Protein 2XGU (pdb70)

Radius of gyration: 20.2 Å; Cα contacts (8 Å, |Δi|>4): 339; chains: 2; bounding box: 40×49×59 Å

Structure (mmCIF, N/CA/C/O backbone):
data_2XGU
#
_entry.id   2XGU
#
_cell.length_a   87.000
_cell.length_b   38.680
_cell.length_c   84.717
_cell.angle_alpha   90.00
_cell.angle_beta   114.87
_cell.angle_gamma   90.00
#
_symmetry.space_group_name_H-M   'C 1 2 1'
#
loop_
_entity.id
_entity.type
_entity.pdbx_description
1 polymer 'RELIK CAPSID N-TERMINAL DOMAIN'
2 non-polymer 'ACETATE ION'
3 water water
#
loop_
_atom_site.group_PDB
_atom_site.id
_atom_site.type_symbol
_atom_site.label_atom_id
_atom_site.label_alt_id
_atom_site.label_comp_id
_atom_site.label_asym_id
_atom_site.label_entity_id
_atom_site.label_seq_id
_atom_site.pdbx_PDB_ins_code
_atom_site.Cartn_x
_atom_site.Cartn_y
_atom_site.Cartn_z
_atom_site.occupancy
_atom_site.B_iso_or_equiv
_atom_site.auth_seq_id
_atom_site.auth_comp_id
_atom_site.auth_asym_id
_atom_site.auth_atom_id
_atom_site.pdbx_PDB_model_num
ATOM 1 N N . PRO A 1 1 ? 11.385 31.973 -1.255 1.00 14.94 1 PRO A N 1
ATOM 2 C CA . PRO A 1 1 ? 12.742 32.115 -0.713 1.00 17.49 1 PRO A CA 1
ATOM 3 C C . PRO A 1 1 ? 13.772 32.385 -1.799 1.00 18.75 1 PRO A C 1
ATOM 4 O O . PRO A 1 1 ? 13.538 32.069 -2.977 1.00 19.08 1 PRO A O 1
ATOM 8 N N . ILE A 1 2 ? 14.900 32.967 -1.392 1.00 16.51 2 ILE A N 1
ATOM 9 C CA . ILE A 1 2 ? 16.063 33.174 -2.248 1.00 15.13 2 ILE A CA 1
ATOM 10 C C . ILE A 1 2 ? 17.043 32.049 -1.982 1.00 18.84 2 ILE A C 1
ATOM 11 O O . ILE A 1 2 ? 17.320 31.701 -0.832 1.00 20.21 2 ILE A O 1
ATOM 16 N N . MET A 1 3 ? 17.555 31.451 -3.043 1.00 17.14 3 MET A N 1
ATOM 17 C CA A MET A 1 3 ? 18.484 30.344 -2.882 0.54 18.42 3 MET A CA 1
ATOM 18 C CA B MET A 1 3 ? 18.458 30.315 -2.907 0.46 20.64 3 MET A CA 1
ATOM 19 C C . MET A 1 3 ? 19.574 30.425 -3.926 1.00 20.50 3 MET A C 1
ATOM 20 O O . MET A 1 3 ? 19.398 31.036 -4.973 1.00 21.09 3 MET A O 1
ATOM 29 N N . LEU A 1 4 ? 20.721 29.831 -3.616 1.00 17.93 4 LEU A N 1
ATOM 30 C CA . LEU A 1 4 ? 21.788 29.715 -4.598 1.00 17.25 4 LEU A CA 1
ATOM 31 C C . LEU A 1 4 ? 21.559 28.476 -5.454 1.00 17.75 4 LEU A C 1
ATOM 32 O O . LEU A 1 4 ? 21.379 27.366 -4.940 1.00 18.14 4 LEU A O 1
ATOM 37 N N . ARG A 1 5 ? 21.550 28.672 -6.766 1.00 16.58 5 ARG A N 1
ATOM 38 C CA . ARG A 1 5 ? 21.394 27.583 -7.715 1.00 16.74 5 ARG A CA 1
ATOM 39 C C . ARG A 1 5 ? 22.340 27.798 -8.882 1.00 20.87 5 ARG A C 1
ATOM 40 O O . ARG A 1 5 ? 22.258 28.809 -9.579 1.00 23.62 5 ARG A O 1
ATOM 44 N N . GLY A 1 6 ? 23.243 26.848 -9.087 1.00 18.85 6 GLY A N 1
ATOM 45 C CA . GLY A 1 6 ? 24.256 26.993 -10.114 1.00 19.73 6 GLY A CA 1
ATOM 46 C C . GLY A 1 6 ? 25.132 28.197 -9.829 1.00 24.29 6 GLY A C 1
ATOM 47 O O . GLY A 1 6 ? 25.651 28.831 -10.748 1.00 24.20 6 GLY A O 1
ATOM 48 N N . GLY A 1 7 ? 25.292 28.508 -8.547 1.00 22.37 7 GLY A N 1
ATOM 49 C CA . GLY A 1 7 ? 26.143 29.602 -8.115 1.00 21.36 7 GLY A CA 1
ATOM 50 C C . GLY A 1 7 ? 25.478 30.966 -8.025 1.00 21.46 7 GLY A C 1
ATOM 51 O O . GLY A 1 7 ? 26.065 31.894 -7.467 1.00 23.37 7 GLY A O 1
ATOM 52 N N . ARG A 1 8 ? 24.247 31.099 -8.536 1.00 21.54 8 ARG A N 1
ATOM 53 C CA . ARG A 1 8 ? 23.581 32.404 -8.595 1.00 23.01 8 ARG A CA 1
ATOM 54 C C . ARG A 1 8 ? 22.352 32.463 -7.694 1.00 22.05 8 ARG A C 1
ATOM 55 O O . ARG A 1 8 ? 21.708 31.444 -7.452 1.00 21.14 8 ARG A O 1
ATOM 59 N N . GLN A 1 9 ? 22.009 33.660 -7.216 1.00 23.01 9 GLN A N 1
ATOM 60 C CA . GLN A 1 9 ? 20.768 33.839 -6.463 1.00 21.07 9 GLN A CA 1
ATOM 61 C C . GLN A 1 9 ? 19.563 33.685 -7.377 1.00 25.28 9 GLN A C 1
ATOM 62 O O . GLN A 1 9 ? 19.486 34.322 -8.436 1.00 26.13 9 GLN A O 1
ATOM 68 N N . GLU A 1 10 ? 18.625 32.842 -6.960 1.00 18.30 10 GLU A N 1
ATOM 69 C CA . GLU A 1 10 ? 17.359 32.678 -7.665 1.00 20.60 10 GLU A CA 1
ATOM 70 C C . GLU A 1 10 ? 16.206 32.778 -6.674 1.00 21.10 10 GLU A C 1
ATOM 71 O O . GLU A 1 10 ? 16.354 32.456 -5.503 1.00 21.86 10 GLU A O 1
ATOM 77 N N . TYR A 1 11 ? 15.047 33.224 -7.138 1.00 18.95 11 TYR A N 1
ATOM 78 C CA . TYR A 1 11 ? 13.875 33.260 -6.284 1.00 18.30 11 TYR A CA 1
ATOM 79 C C . TYR A 1 11 ? 12.882 32.189 -6.702 1.00 15.79 11 TYR A C 1
ATOM 80 O O . TYR A 1 11 ? 12.660 31.973 -7.899 1.00 19.55 11 TYR A O 1
ATOM 89 N N . GLU A 1 12 ? 12.283 31.533 -5.716 1.00 16.70 12 GLU A N 1
ATOM 90 C CA . GLU A 1 12 ? 11.107 30.696 -5.951 1.00 19.18 12 GLU A CA 1
ATOM 91 C C . GLU A 1 12 ? 10.080 30.911 -4.844 1.00 17.06 12 GLU A C 1
ATOM 92 O O . GLU A 1 12 ? 10.430 31.137 -3.691 1.00 15.94 12 GLU A O 1
ATOM 98 N N . PRO A 1 13 ? 8.788 30.865 -5.183 1.00 16.55 13 PRO A N 1
ATOM 99 C CA . PRO A 1 13 ? 7.817 31.017 -4.101 1.00 18.50 13 PRO A CA 1
ATOM 100 C C . PRO A 1 13 ? 7.840 29.838 -3.130 1.00 20.06 13 PRO A C 1
ATOM 101 O O . PRO A 1 13 ? 8.415 28.782 -3.441 1.00 18.09 13 PRO A O 1
ATOM 105 N N . VAL A 1 14 ? 7.212 30.007 -1.971 1.00 18.31 14 VAL A N 1
ATOM 106 C CA . VAL A 1 14 ? 7.136 28.910 -1.018 1.00 18.24 14 VAL A CA 1
ATOM 107 C C . VAL A 1 14 ? 6.378 27.761 -1.684 1.00 18.40 14 VAL A C 1
ATOM 108 O O . VAL A 1 14 ? 5.343 27.978 -2.313 1.00 22.34 14 VAL A O 1
ATOM 112 N N . GLY A 1 15 ? 6.919 26.551 -1.569 1.00 20.01 15 GLY A N 1
ATOM 113 C CA . GLY A 1 15 ? 6.319 25.380 -2.181 1.00 21.14 15 GLY A CA 1
ATOM 114 C C . GLY A 1 15 ? 5.147 24.819 -1.400 1.00 20.83 15 GLY A C 1
ATOM 115 O O . GLY A 1 15 ? 5.015 25.062 -0.202 1.00 18.31 15 GLY A O 1
ATOM 116 N N . PRO A 1 16 ? 4.291 24.040 -2.072 1.00 21.97 16 PRO A N 1
ATOM 117 C CA . PRO A 1 16 ? 3.102 23.485 -1.416 1.00 20.03 16 PRO A CA 1
ATOM 118 C C . PRO A 1 16 ? 3.441 22.528 -0.268 1.00 21.17 16 PRO A C 1
ATOM 119 O O . PRO A 1 16 ? 2.670 22.439 0.686 1.00 19.27 16 PRO A O 1
ATOM 123 N N . GLY A 1 17 ? 4.578 21.843 -0.360 1.00 17.28 17 GLY A N 1
ATOM 124 C CA . GLY A 1 17 ? 5.020 20.941 0.691 1.00 17.02 17 GLY A CA 1
ATOM 125 C C . GLY A 1 17 ? 5.357 21.673 1.973 1.00 20.45 17 GLY A C 1
ATOM 126 O O . GLY A 1 17 ? 4.980 21.244 3.071 1.00 18.22 17 GLY A O 1
ATOM 127 N N . LEU A 1 18 ? 6.062 22.792 1.845 1.00 14.66 18 LEU A N 1
ATOM 128 C CA . LEU A 1 18 ? 6.374 23.590 3.017 1.00 15.39 18 LEU A CA 1
ATOM 129 C C . LEU A 1 18 ? 5.138 24.254 3.612 1.00 15.20 18 LEU A C 1
ATOM 130 O O . LEU A 1 18 ? 4.990 24.307 4.829 1.00 15.32 18 LEU A O 1
ATOM 135 N N . ILE A 1 19 ? 4.237 24.738 2.762 1.00 16.09 19 ILE A N 1
ATOM 136 C CA . ILE A 1 19 ? 3.003 25.317 3.266 1.00 17.01 19 ILE A CA 1
ATOM 137 C C . ILE A 1 19 ? 2.259 24.268 4.086 1.00 15.52 19 ILE A C 1
ATOM 138 O O . ILE A 1 19 ? 1.848 24.525 5.227 1.00 15.23 19 ILE A O 1
ATOM 143 N N . ALA A 1 20 ? 2.122 23.070 3.525 1.00 15.45 20 ALA A N 1
ATOM 144 C CA . ALA A 1 20 ? 1.413 21.989 4.213 1.00 16.71 20 ALA A CA 1
ATOM 145 C C . ALA A 1 20 ? 2.097 21.618 5.522 1.00 18.07 20 ALA A C 1
ATOM 146 O O . ALA A 1 20 ? 1.425 21.385 6.523 1.00 17.85 20 ALA A O 1
ATOM 148 N N . ALA A 1 21 ? 3.432 21.575 5.513 1.00 16.22 21 ALA A N 1
ATOM 149 C CA . ALA A 1 21 ? 4.189 21.199 6.702 1.00 14.10 21 ALA A CA 1
ATOM 150 C C . ALA A 1 21 ? 4.087 22.250 7.821 1.00 13.11 21 ALA A C 1
ATOM 151 O O . ALA A 1 21 ? 3.940 21.901 8.999 1.00 15.29 21 ALA A O 1
ATOM 153 N N . TRP A 1 22 ? 4.167 23.523 7.447 1.00 13.66 22 TRP A N 1
ATOM 154 C CA . TRP A 1 22 ? 3.987 24.617 8.388 1.00 13.86 22 TRP A CA 1
ATOM 155 C C . TRP A 1 22 ? 2.589 24.569 9.004 1.00 15.74 22 TRP A C 1
ATOM 156 O O . TRP A 1 22 ? 2.432 24.703 10.218 1.00 14.28 22 TRP A O 1
ATOM 167 N N . LEU A 1 23 ? 1.577 24.360 8.169 1.00 14.36 23 LEU A N 1
ATOM 168 C CA . LEU A 1 23 ? 0.210 24.290 8.679 1.00 16.79 23 LEU A CA 1
ATOM 169 C C . LEU A 1 23 ? 0.008 23.137 9.666 1.00 17.67 23 LEU A C 1
ATOM 170 O O . LEU A 1 23 ? -0.671 23.308 10.682 1.00 19.01 23 LEU A O 1
ATOM 175 N N . LYS A 1 24 ? 0.599 21.973 9.385 1.00 15.94 24 LYS A N 1
ATOM 176 C CA . LYS A 1 24 ? 0.507 20.844 10.309 1.00 16.06 24 LYS A CA 1
ATOM 177 C C . LYS A 1 24 ? 1.191 21.172 11.637 1.00 18.73 24 LYS A C 1
ATOM 178 O O . LYS A 1 24 ? 0.690 20.824 12.699 1.00 21.18 24 LYS A O 1
ATOM 181 N N . GLN A 1 25 ? 2.330 21.858 11.570 1.00 17.06 25 GLN A N 1
ATOM 182 C CA . GLN A 1 25 ? 3.063 22.247 12.774 1.00 19.85 25 GLN A CA 1
ATOM 183 C C . GLN A 1 25 ? 2.184 23.133 13.644 1.00 18.40 25 GLN A C 1
ATOM 184 O O . GLN A 1 25 ? 2.061 22.905 14.843 1.00 20.23 25 GLN A O 1
ATOM 190 N N . VAL A 1 26 ? 1.562 24.143 13.035 1.00 16.13 26 VAL A N 1
ATOM 191 C CA . VAL A 1 26 ? 0.678 25.039 13.768 1.00 18.41 26 VAL A CA 1
ATOM 192 C C . VAL A 1 26 ? -0.530 24.292 14.329 1.00 21.39 26 VAL A C 1
ATOM 193 O O . VAL A 1 26 ? -0.864 24.446 15.502 1.00 21.37 26 VAL A O 1
ATOM 197 N N . GLN A 1 27 ? -1.175 23.468 13.508 1.00 21.89 27 GLN A N 1
ATOM 198 C CA . GLN A 1 27 ? -2.374 22.780 13.969 1.00 21.55 27 GLN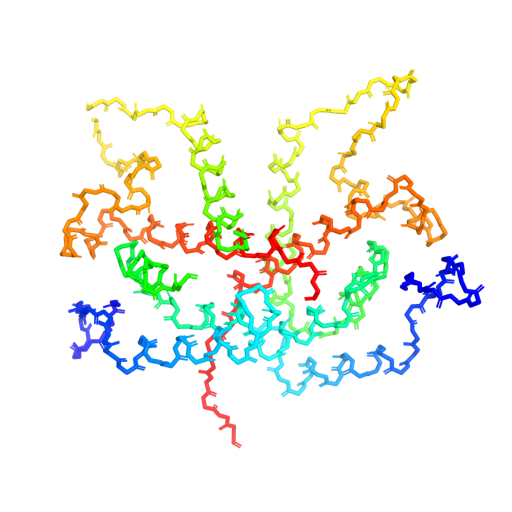 A CA 1
ATOM 199 C C . GLN A 1 27 ? -2.055 21.858 15.138 1.00 27.39 27 GLN A C 1
ATOM 200 O O . GLN A 1 27 ? -2.818 21.768 16.101 1.00 28.98 27 GLN A O 1
ATOM 206 N N . GLU A 1 28 ? -0.914 21.184 15.056 1.00 22.43 28 GLU A N 1
ATOM 207 C CA . GLU A 1 28 ? -0.554 20.162 16.032 1.00 25.22 28 GLU A CA 1
ATOM 208 C C . GLU A 1 28 ? -0.083 20.751 17.353 1.00 31.03 28 GLU A C 1
ATOM 209 O O . GLU A 1 28 ? -0.340 20.185 18.415 1.00 33.46 28 GLU A O 1
ATOM 215 N N . HIS A 1 29 ? 0.592 21.895 17.298 1.00 28.72 29 HIS A N 1
ATOM 216 C CA . HIS A 1 29 ? 1.271 22.420 18.485 1.00 31.89 29 HIS A CA 1
ATOM 217 C C . HIS A 1 29 ? 0.831 23.833 18.894 1.00 29.48 29 HIS A C 1
ATOM 218 O O . HIS A 1 29 ? 0.983 24.221 20.051 1.00 38.22 29 HIS A O 1
ATOM 225 N N . GLY A 1 30 ? 0.287 24.596 17.953 1.00 24.71 30 GLY A N 1
ATOM 226 C CA . GLY A 1 30 ? -0.100 25.973 18.216 1.00 26.06 30 GLY A CA 1
ATOM 227 C C . GLY A 1 30 ? 0.859 26.999 17.627 1.00 29.47 30 GLY A C 1
ATOM 228 O O . GLY A 1 30 ? 2.060 26.763 17.527 1.00 24.40 30 GLY A O 1
ATOM 229 N N . LEU A 1 31 ? 0.327 28.156 17.255 1.00 23.90 31 LEU A N 1
ATOM 230 C CA . LEU A 1 31 ? 1.100 29.177 16.560 1.00 25.78 31 LEU A CA 1
ATOM 231 C C . LEU A 1 31 ? 2.235 29.758 17.411 1.00 22.05 31 LEU A C 1
ATOM 232 O O . LEU A 1 31 ? 3.331 30.010 16.904 1.00 19.81 31 LEU A O 1
ATOM 237 N N . THR A 1 32 ? 1.978 29.959 18.700 1.00 23.18 32 THR A N 1
ATOM 238 C CA . THR A 1 32 ? 2.964 30.611 19.569 1.00 21.86 32 THR A CA 1
ATOM 239 C C . THR A 1 32 ? 3.566 29.644 20.587 1.00 24.32 32 THR A C 1
ATOM 240 O O . THR A 1 32 ? 4.170 30.058 21.579 1.00 25.17 32 THR A O 1
ATOM 244 N N . HIS A 1 33 ? 3.379 28.353 20.351 1.00 19.64 33 HIS A N 1
ATOM 245 C CA . HIS A 1 33 ? 4.077 27.338 21.125 1.00 20.60 33 HIS A CA 1
ATOM 246 C C . HIS A 1 33 ? 5.563 27.495 20.825 1.00 18.96 33 HIS A C 1
ATOM 247 O O . HIS A 1 33 ? 5.935 27.761 19.681 1.00 17.45 33 HIS A O 1
ATOM 254 N N . PRO A 1 34 ? 6.429 27.330 21.839 1.00 17.78 34 PRO A N 1
ATOM 255 C CA . PRO A 1 34 ? 7.870 27.528 21.612 1.00 14.95 34 PRO A CA 1
ATOM 256 C C . PRO A 1 34 ? 8.433 26.721 20.430 1.00 14.03 34 PRO A C 1
ATOM 257 O O . PRO A 1 34 ? 9.211 27.256 19.645 1.00 15.31 34 PRO A O 1
ATOM 261 N N . ALA A 1 35 ? 8.050 25.450 20.299 1.00 15.91 35 ALA A N 1
ATOM 262 C CA . ALA A 1 35 ? 8.561 24.657 19.195 1.00 15.61 35 ALA A CA 1
ATOM 263 C C . ALA A 1 35 ? 8.149 25.220 17.831 1.00 15.30 35 ALA A C 1
ATOM 264 O O . ALA A 1 35 ? 8.883 25.092 16.850 1.00 15.74 35 ALA A O 1
ATOM 266 N N . THR A 1 36 ? 6.951 25.792 17.763 1.00 13.45 36 THR A N 1
ATOM 267 C CA . THR A 1 36 ? 6.468 26.378 16.508 1.00 15.14 36 THR A CA 1
ATOM 268 C C . THR A 1 36 ? 7.252 27.639 16.128 1.00 13.82 36 THR A C 1
ATOM 269 O O . THR A 1 36 ? 7.540 27.884 14.940 1.00 11.90 36 THR A O 1
ATOM 273 N N . ILE A 1 37 ? 7.591 28.442 17.131 1.00 14.22 37 ILE A N 1
ATOM 274 C CA . ILE A 1 37 ? 8.398 29.640 16.909 1.00 11.60 37 ILE A CA 1
ATOM 275 C C . ILE A 1 37 ? 9.808 29.278 16.416 1.00 10.73 37 ILE A C 1
ATOM 276 O O . ILE A 1 37 ? 10.300 29.839 15.449 1.00 11.80 37 ILE A O 1
ATOM 281 N N . THR A 1 38 ? 10.438 28.290 17.039 1.00 13.24 38 THR A N 1
ATOM 282 C CA . THR A 1 38 ? 11.707 27.801 16.527 1.00 11.90 38 THR A CA 1
ATOM 283 C C . THR A 1 38 ? 11.577 27.294 15.078 1.00 11.93 38 THR A C 1
ATOM 284 O O . THR A 1 38 ? 12.405 27.584 14.220 1.00 12.82 38 THR A O 1
ATOM 288 N N . TYR A 1 39 ? 10.516 26.540 14.819 1.00 12.57 39 TYR A N 1
ATOM 289 C CA . TYR A 1 39 ? 10.254 26.021 13.473 1.00 11.79 39 TYR A CA 1
ATOM 290 C C . TYR A 1 39 ? 10.143 27.156 12.455 1.00 11.70 39 TYR A C 1
ATOM 291 O O . TYR A 1 39 ? 10.768 27.105 11.385 1.00 11.52 39 TYR A O 1
ATOM 300 N N . PHE A 1 40 ? 9.379 28.198 12.789 1.00 10.74 40 PHE A N 1
ATOM 301 C CA . PHE A 1 40 ? 9.299 29.330 11.883 1.00 11.94 40 PHE A CA 1
ATOM 302 C C . PHE A 1 40 ? 10.681 29.962 11.656 1.00 10.52 40 PHE A C 1
ATOM 303 O O . PHE A 1 40 ? 11.029 30.347 10.528 1.00 11.19 40 PHE A O 1
ATOM 311 N N . GLY A 1 41 ? 11.478 30.086 12.721 1.00 12.18 41 GLY A N 1
ATOM 312 C CA . GLY A 1 41 ? 12.821 30.629 12.586 1.00 11.36 41 GLY A CA 1
ATOM 313 C C . GLY A 1 41 ? 13.672 29.844 11.590 1.00 10.50 41 GLY A C 1
ATOM 314 O O . GLY A 1 41 ? 14.355 30.422 10.758 1.00 12.93 41 GLY A O 1
ATOM 315 N N . VAL A 1 42 ? 13.612 28.521 11.671 1.00 12.31 42 VAL A N 1
ATOM 316 C CA . VAL A 1 42 ? 14.383 27.646 10.798 1.00 11.19 42 VAL A CA 1
ATOM 317 C C . VAL A 1 42 ? 13.944 27.771 9.331 1.00 13.35 42 VAL A C 1
ATOM 318 O O . VAL A 1 42 ? 14.770 27.937 8.422 1.00 17.37 42 VAL A O 1
ATOM 322 N N . ILE A 1 43 ? 12.638 27.707 9.082 1.00 13.44 43 ILE A N 1
ATOM 323 C CA . ILE A 1 43 ? 12.179 27.672 7.693 1.00 14.53 43 ILE A CA 1
ATOM 324 C C . ILE A 1 43 ? 12.261 29.015 6.973 1.00 17.63 43 ILE A C 1
ATOM 325 O O . ILE A 1 43 ? 12.324 29.056 5.739 1.00 17.07 43 ILE A O 1
ATOM 330 N N . SER A 1 44 ? 12.267 30.111 7.724 1.00 13.74 44 SER A N 1
ATOM 331 C CA . SER A 1 44 ? 12.082 31.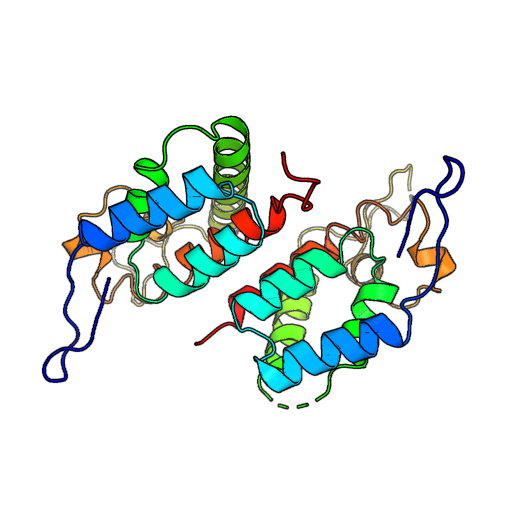427 7.105 1.00 13.29 44 SER A CA 1
ATOM 332 C C . SER A 1 44 ? 13.381 32.119 6.736 1.00 12.54 44 SER A C 1
ATOM 333 O O . SER A 1 44 ? 13.365 33.243 6.242 1.00 12.42 44 SER A O 1
ATOM 336 N N A ILE A 1 45 ? 14.517 31.492 7.014 0.48 14.56 45 ILE A N 1
ATOM 337 N N B ILE A 1 45 ? 14.486 31.424 6.960 0.52 15.07 45 ILE A N 1
ATOM 338 C CA A ILE A 1 45 ? 15.794 32.210 6.958 0.48 14.98 45 ILE A CA 1
ATOM 339 C CA B ILE A 1 45 ? 15.773 31.891 6.493 0.52 15.84 45 ILE A CA 1
ATOM 340 C C A ILE A 1 45 ? 16.062 32.997 5.667 0.48 13.27 45 ILE A C 1
ATOM 341 C C B ILE A 1 45 ? 15.691 32.143 4.992 0.52 13.88 45 ILE A C 1
ATOM 342 O O A ILE A 1 45 ? 16.555 34.119 5.717 0.48 16.59 45 ILE A O 1
ATOM 343 O O B ILE A 1 45 ? 15.238 31.288 4.222 0.52 14.65 45 ILE A O 1
ATOM 352 N N A ASN A 1 46 ? 15.742 32.425 4.514 0.48 12.09 46 ASN A N 1
ATOM 353 N N B ASN A 1 46 ? 16.080 33.351 4.600 0.52 12.78 46 ASN A N 1
ATOM 354 C CA A ASN A 1 46 ? 15.973 33.134 3.260 0.48 13.81 46 ASN A CA 1
ATOM 355 C CA B ASN A 1 46 ? 16.123 33.754 3.196 0.52 15.38 46 ASN A CA 1
ATOM 356 C C A ASN A 1 46 ? 14.674 33.548 2.569 0.48 12.43 46 ASN A C 1
ATOM 357 C C B ASN A 1 46 ? 14.747 33.994 2.564 0.52 13.90 46 ASN A C 1
ATOM 358 O O A ASN A 1 46 ? 14.576 33.509 1.339 0.48 16.07 46 ASN A O 1
ATOM 359 O O B ASN A 1 46 ? 14.643 34.209 1.358 0.52 13.55 46 ASN A O 1
ATOM 368 N N . PHE A 1 47 ? 13.695 33.964 3.370 1.00 12.17 47 PHE A N 1
ATOM 369 C CA . PHE A 1 47 ? 12.362 34.336 2.872 1.00 12.45 47 PHE A CA 1
ATOM 370 C C . PHE A 1 47 ? 12.311 35.821 2.543 1.00 12.28 47 PHE A C 1
ATOM 371 O O . PHE A 1 47 ? 12.898 36.643 3.253 1.00 14.33 47 PHE A O 1
ATOM 379 N N . THR A 1 48 ? 11.554 36.189 1.512 1.00 12.22 48 THR A N 1
ATOM 380 C CA . THR A 1 48 ? 11.233 37.603 1.316 1.00 12.48 48 THR A CA 1
ATOM 381 C C . THR A 1 48 ? 10.062 37.989 2.228 1.00 11.38 48 THR A C 1
ATOM 382 O O . THR A 1 48 ? 9.436 37.136 2.866 1.00 11.93 48 THR A O 1
ATOM 386 N N . SER A 1 49 ? 9.764 39.281 2.311 1.00 12.85 49 SER A N 1
ATOM 387 C CA A SER A 1 49 ? 8.634 39.723 3.109 0.72 12.54 49 SER A CA 1
ATOM 388 C CA B SER A 1 49 ? 8.623 39.746 3.093 0.28 12.55 49 SER A CA 1
ATOM 389 C C . SER A 1 49 ? 7.319 39.164 2.551 1.00 12.37 49 SER A C 1
ATOM 390 O O . SER A 1 49 ? 6.397 38.836 3.308 1.00 15.53 49 SER A O 1
ATOM 395 N N . VAL A 1 50 ? 7.235 39.041 1.231 1.00 11.56 50 VAL A N 1
ATOM 396 C CA . VAL A 1 50 ? 6.052 38.440 0.607 1.00 13.39 50 VAL A CA 1
ATOM 397 C C . VAL A 1 50 ? 5.887 36.959 1.005 1.00 12.49 50 VAL A C 1
ATOM 398 O O . VAL A 1 50 ? 4.775 36.509 1.306 1.00 13.61 50 VAL A O 1
ATOM 402 N N . ASP A 1 51 ? 6.984 36.208 1.009 1.00 12.33 51 ASP A N 1
ATOM 403 C CA . ASP A 1 51 ? 6.979 34.827 1.474 1.00 12.04 51 ASP A CA 1
ATOM 404 C C . ASP A 1 51 ? 6.487 34.732 2.929 1.00 11.23 51 ASP A C 1
ATOM 405 O O . ASP A 1 51 ? 5.719 33.838 3.278 1.00 11.87 51 ASP A O 1
ATOM 410 N N . ILE A 1 52 ? 6.984 35.621 3.791 1.00 12.16 52 ILE A N 1
ATOM 411 C CA . ILE A 1 52 ? 6.618 35.592 5.196 1.00 11.29 52 ILE A CA 1
ATOM 412 C C . ILE A 1 52 ? 5.123 35.849 5.360 1.00 11.69 52 ILE A C 1
ATOM 413 O O . ILE A 1 52 ? 4.449 35.174 6.125 1.00 14.06 52 ILE A O 1
ATOM 418 N N . ASN A 1 53 ? 4.613 36.847 4.654 1.00 10.55 53 ASN A N 1
ATOM 419 C CA . ASN A 1 53 ? 3.204 37.182 4.753 1.00 11.38 53 ASN A CA 1
ATOM 420 C C . ASN A 1 53 ? 2.340 36.063 4.206 1.00 15.45 53 ASN A C 1
ATOM 421 O O . ASN A 1 53 ? 1.251 35.824 4.701 1.00 14.49 53 ASN A O 1
ATOM 426 N N . MET A 1 54 ? 2.855 35.362 3.202 1.00 13.52 54 MET A N 1
ATOM 427 C CA . MET A 1 54 ? 2.139 34.243 2.622 1.00 17.75 54 MET A CA 1
ATOM 428 C C . MET A 1 54 ? 1.892 33.198 3.712 1.00 14.25 54 MET A C 1
ATOM 429 O O . MET A 1 54 ? 0.763 32.707 3.892 1.00 16.24 54 MET A O 1
ATOM 434 N N . LEU A 1 55 ? 2.933 32.832 4.443 1.00 14.46 55 LEU A N 1
ATOM 435 C CA . LEU A 1 55 ? 2.783 31.787 5.450 1.00 16.46 55 LEU A CA 1
ATOM 436 C C . LEU A 1 55 ? 1.909 32.248 6.606 1.00 20.46 55 LEU A C 1
ATOM 437 O O . LEU A 1 55 ? 1.123 31.465 7.141 1.00 18.89 55 LEU A O 1
ATOM 442 N N . LEU A 1 56 ? 2.046 33.510 7.002 1.00 16.09 56 LEU A N 1
ATOM 443 C CA . LEU A 1 56 ? 1.203 34.050 8.064 1.00 16.91 56 LEU A CA 1
ATOM 444 C C . LEU A 1 56 ? -0.262 34.035 7.630 1.00 18.26 56 LEU A C 1
ATOM 445 O O . LEU A 1 56 ? -1.147 33.624 8.382 1.00 18.56 56 LEU A O 1
ATOM 450 N N . ASN A 1 57 ? -0.507 34.473 6.399 1.00 15.60 57 ASN A N 1
ATOM 451 C CA . ASN A 1 57 ? -1.872 34.656 5.917 1.00 15.81 57 ASN A CA 1
ATOM 452 C C . ASN A 1 57 ? -2.628 33.355 5.669 1.00 17.67 57 ASN A C 1
ATOM 453 O O . ASN A 1 57 ? -3.859 33.332 5.745 1.00 19.17 57 ASN A O 1
ATOM 458 N N . VAL A 1 58 ? -1.912 32.274 5.372 1.00 15.12 58 VAL A N 1
ATOM 459 C CA . VAL A 1 58 ? -2.592 31.002 5.115 1.00 16.10 58 VAL A CA 1
ATOM 460 C C . VAL A 1 58 ? -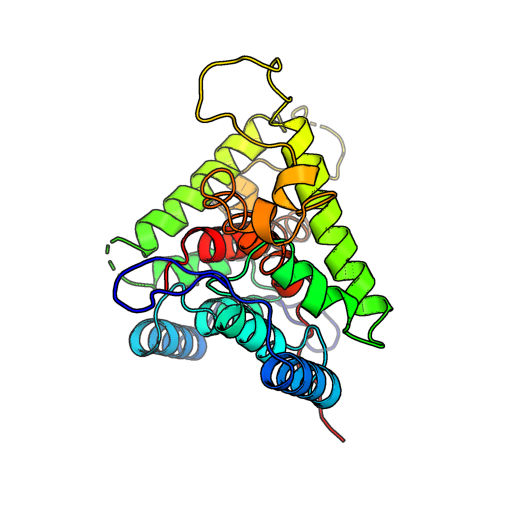2.836 30.214 6.394 1.00 16.27 58 VAL A C 1
ATOM 461 O O . VAL A 1 58 ? -3.498 29.179 6.373 1.00 18.03 58 VAL A O 1
ATOM 465 N N . THR A 1 59 ? -2.334 30.715 7.517 1.00 17.44 59 THR A N 1
ATOM 466 C CA . THR A 1 59 ? -2.546 30.027 8.779 1.00 19.36 59 THR A CA 1
ATOM 467 C C . THR A 1 59 ? -3.965 30.263 9.299 1.00 19.92 59 THR A C 1
ATOM 468 O O . THR A 1 59 ? -4.345 31.403 9.547 1.00 24.11 59 THR A O 1
ATOM 472 N N . PRO A 1 60 ? -4.768 29.187 9.431 1.00 23.82 60 PRO A N 1
ATOM 473 C CA . PRO A 1 60 ? -6.143 29.323 9.923 1.00 23.63 60 PRO A CA 1
ATOM 474 C C . PRO A 1 60 ? -6.193 29.231 11.440 1.00 29.79 60 PRO A C 1
ATOM 475 O O . PRO A 1 60 ? -5.248 28.724 12.057 1.00 32.99 60 PRO A O 1
ATOM 479 N N . GLY A 1 61 ? -7.281 29.720 12.025 1.00 31.05 61 GLY A N 1
ATOM 480 C CA . GLY A 1 61 ? -7.493 29.643 13.458 1.00 35.18 61 GLY A CA 1
ATOM 481 C C . GLY A 1 61 ? -6.529 30.512 14.239 1.00 39.07 61 GLY A C 1
ATOM 482 O O . GLY A 1 61 ? -5.924 31.437 13.690 1.00 40.70 61 GLY A O 1
ATOM 483 N N . PHE A 1 62 ? -6.392 30.215 15.528 1.00 39.22 62 PHE A N 1
ATOM 484 C CA . PHE A 1 62 ? -5.491 30.960 16.405 1.00 36.80 62 PHE A CA 1
ATOM 485 C C . PHE A 1 62 ? -5.642 32.469 16.214 1.00 38.89 62 PHE A C 1
ATOM 486 O O . PHE A 1 62 ? -4.662 33.215 16.252 1.00 34.14 62 PHE A O 1
ATOM 494 N N . ALA A 1 63 ? -6.885 32.908 16.024 1.00 39.30 63 ALA A N 1
ATOM 495 C CA . ALA A 1 63 ? -7.183 34.311 15.760 1.00 38.37 63 ALA A CA 1
ATOM 496 C C . ALA A 1 63 ? -6.670 35.234 16.860 1.00 32.82 63 ALA A C 1
ATOM 497 O O . ALA A 1 63 ? -6.104 36.288 16.574 1.00 31.27 63 ALA A O 1
ATOM 499 N N . ALA A 1 64 ? -6.874 34.838 18.113 1.00 34.14 64 ALA A N 1
ATOM 500 C CA . ALA A 1 64 ? -6.439 35.640 19.253 1.00 29.65 64 ALA A CA 1
ATOM 501 C C . ALA A 1 64 ? -4.923 35.761 19.279 1.00 31.14 64 ALA A C 1
ATOM 502 O O . ALA A 1 64 ? -4.381 36.862 19.390 1.00 27.46 64 ALA A O 1
ATOM 504 N N . GLU A 1 65 ? -4.248 34.617 19.193 1.00 29.02 65 GLU A N 1
ATOM 505 C CA . GLU A 1 65 ? -2.791 34.578 19.212 1.00 28.46 65 GLU A CA 1
ATOM 506 C C . GLU A 1 65 ? -2.240 35.314 18.007 1.00 24.09 65 GLU A C 1
ATOM 507 O O . GLU A 1 65 ? -1.326 36.126 18.130 1.00 25.75 65 GLU A O 1
ATOM 513 N N . LYS A 1 66 ? -2.788 35.021 16.832 1.00 23.05 66 LYS A N 1
ATOM 514 C CA . LYS A 1 66 ? -2.289 35.657 15.629 1.00 22.37 66 LYS A CA 1
ATOM 515 C C . LYS A 1 66 ? -2.472 37.164 15.726 1.00 21.53 66 LYS A C 1
ATOM 516 O O . LYS A 1 66 ? -1.585 37.921 15.367 1.00 23.10 66 LYS A O 1
ATOM 522 N N . GLN A 1 67 ? -3.626 37.600 16.224 1.00 25.21 67 GLN A N 1
ATOM 523 C CA . GLN A 1 67 ? -3.873 39.028 16.378 1.00 20.93 67 GLN A CA 1
ATOM 524 C C . GLN A 1 67 ? -2.869 39.691 17.312 1.00 23.83 67 GLN A C 1
ATOM 525 O O . GLN A 1 67 ? -2.462 40.822 17.076 1.00 26.27 67 GLN A O 1
ATOM 528 N N . LEU A 1 68 ? -2.473 38.997 18.378 1.00 22.37 68 LEU A N 1
ATOM 529 C CA . LEU A 1 68 ? -1.499 39.557 19.302 1.00 22.18 68 LEU A CA 1
ATOM 530 C C . LEU A 1 68 ? -0.142 39.702 18.601 1.00 20.81 68 LEU A C 1
ATOM 531 O O . LEU A 1 68 ? 0.562 40.697 18.783 1.00 20.77 68 LEU A O 1
ATOM 533 N N . VAL A 1 69 ? 0.221 38.704 17.794 1.00 21.26 69 VAL A N 1
ATOM 534 C CA . VAL A 1 69 ? 1.467 38.739 17.042 1.00 22.23 69 VAL A CA 1
ATOM 535 C C . VAL A 1 69 ? 1.459 39.876 16.024 1.00 19.72 69 VAL A C 1
ATOM 536 O O . VAL A 1 69 ? 2.417 40.632 15.930 1.00 21.68 69 VAL A O 1
ATOM 540 N N . ILE A 1 70 ? 0.366 40.014 15.277 1.00 23.44 70 ILE A N 1
ATOM 541 C CA . ILE A 1 70 ? 0.270 41.075 14.282 1.00 23.79 70 ILE A CA 1
ATOM 542 C C . ILE A 1 70 ? 0.281 42.447 14.947 1.00 26.82 70 ILE A C 1
ATOM 543 O O . ILE A 1 70 ? 0.866 43.399 14.421 1.00 25.95 70 ILE A O 1
ATOM 548 N N . ASP A 1 71 ? -0.348 42.543 16.114 1.00 26.86 71 ASP A N 1
ATOM 549 C CA . ASP A 1 71 ? -0.331 43.784 16.882 1.00 24.90 71 ASP A CA 1
ATOM 550 C C . ASP A 1 71 ? 1.097 44.206 17.247 1.00 23.71 71 ASP A C 1
ATOM 551 O O . ASP A 1 71 ? 1.421 45.398 17.219 1.00 25.35 71 ASP A O 1
ATOM 556 N N . LYS A 1 72 ? 1.944 43.242 17.588 1.00 20.35 72 LYS A N 1
ATOM 557 C CA . LYS A 1 72 ? 3.316 43.562 17.958 1.00 22.86 72 LYS A CA 1
ATOM 558 C C . LYS A 1 72 ? 4.135 43.985 16.741 1.00 19.56 72 LYS A C 1
ATOM 559 O O . LYS A 1 72 ? 4.950 44.891 16.838 1.00 21.52 72 LYS A O 1
ATOM 565 N N . ILE A 1 73 ? 3.904 43.342 15.596 1.00 17.92 73 ILE A N 1
ATOM 566 C CA . ILE A 1 73 ? 4.525 43.767 14.339 1.00 16.73 73 ILE A CA 1
ATOM 567 C C . ILE A 1 73 ? 4.147 45.207 13.988 1.00 19.41 73 ILE A C 1
ATOM 568 O O . ILE A 1 73 ? 5.002 46.010 13.598 1.00 19.36 73 ILE A O 1
ATOM 573 N N . LYS A 1 74 ? 2.873 45.542 14.157 1.00 20.52 74 LYS A N 1
ATOM 574 C CA . LYS A 1 74 ? 2.405 46.897 13.870 1.00 21.25 74 LYS A CA 1
ATOM 575 C C . LYS A 1 74 ? 3.064 47.902 14.793 1.00 22.83 74 LYS A C 1
ATOM 576 O O . LYS A 1 74 ? 3.409 49.006 14.373 1.00 23.03 74 LYS A O 1
ATOM 582 N N . GLU A 1 75 ? 3.245 47.516 16.051 1.00 23.00 75 GLU A N 1
ATOM 583 C CA . GLU A 1 75 ? 3.887 48.397 17.023 1.00 23.93 75 GLU A CA 1
ATOM 584 C C . GLU A 1 75 ? 5.327 48.696 16.608 1.00 20.42 75 GLU A C 1
ATOM 585 O O . GLU A 1 75 ? 5.786 49.832 16.722 1.00 21.16 75 GLU A O 1
ATOM 591 N N . LYS A 1 76 ? 6.033 47.673 16.131 1.00 20.12 76 LYS A N 1
ATOM 592 C CA . LYS A 1 76 ? 7.397 47.845 15.631 1.00 18.00 76 LYS A CA 1
ATOM 593 C C . LYS A 1 76 ? 7.438 48.757 14.411 1.00 19.66 76 LYS A C 1
ATOM 594 O O . LYS A 1 76 ? 8.353 49.572 14.260 1.00 19.18 76 LYS A O 1
ATOM 600 N N . ALA A 1 77 ? 6.449 48.602 13.537 1.00 17.44 77 ALA A N 1
ATOM 601 C CA . ALA A 1 77 ? 6.380 49.394 12.319 1.00 16.81 77 ALA A CA 1
ATOM 602 C C . ALA A 1 77 ? 6.120 50.859 12.669 1.00 19.44 77 ALA A C 1
ATOM 603 O O . ALA A 1 77 ? 6.736 51.764 12.103 1.00 18.91 77 ALA A O 1
ATOM 605 N N . ILE A 1 78 ? 5.204 51.092 13.609 1.00 18.35 78 ILE A N 1
ATOM 606 C CA . ILE A 1 78 ? 4.926 52.453 14.078 1.00 19.69 78 ILE A CA 1
ATOM 607 C C . ILE A 1 78 ? 6.178 53.101 14.683 1.00 21.05 78 ILE A C 1
ATOM 608 O O . ILE A 1 78 ? 6.504 54.254 14.390 1.00 22.02 78 ILE A O 1
ATOM 613 N N . ALA A 1 79 ? 6.893 52.350 15.515 1.00 18.86 79 ALA A N 1
ATOM 614 C CA . ALA A 1 79 ? 8.131 52.847 16.100 1.00 22.88 79 ALA A CA 1
ATOM 615 C C . ALA A 1 79 ? 9.171 53.152 15.022 1.00 16.84 79 ALA A C 1
ATOM 616 O O . ALA A 1 79 ? 9.857 54.185 15.081 1.00 21.66 79 ALA A O 1
ATOM 618 N N . TRP A 1 80 ? 9.284 52.255 14.047 1.00 16.23 80 TRP A N 1
ATOM 619 C CA . TRP A 1 80 ? 10.246 52.425 12.963 1.00 15.22 80 TRP A CA 1
ATOM 620 C C . TRP A 1 80 ? 9.989 53.728 12.210 1.00 18.18 80 TRP A C 1
ATOM 621 O O . TRP A 1 80 ? 10.898 54.511 11.983 1.00 19.89 80 TRP A O 1
ATOM 632 N N . ASP A 1 81 ? 8.741 53.957 11.828 1.00 17.40 81 ASP A N 1
ATOM 633 C CA . ASP A 1 81 ? 8.420 55.111 11.002 1.00 15.66 81 ASP A CA 1
ATOM 634 C C . ASP A 1 81 ? 8.629 56.436 11.746 1.00 20.01 81 ASP A C 1
ATOM 635 O O . ASP A 1 81 ? 8.985 57.451 11.144 1.00 21.05 81 ASP A O 1
ATOM 640 N N . GLU A 1 82 ? 8.414 56.430 13.058 1.00 22.20 82 GLU A N 1
ATOM 641 C CA . GLU A 1 82 ? 8.674 57.623 13.854 1.00 22.66 82 GLU A CA 1
ATOM 642 C C . GLU A 1 82 ? 10.161 57.971 13.860 1.00 21.97 82 GLU A C 1
ATOM 643 O O . GLU A 1 82 ? 10.522 59.152 13.813 1.00 24.83 82 GLU A O 1
ATOM 649 N N . MET A 1 83 ? 11.015 56.951 13.900 1.00 21.01 83 MET A N 1
ATOM 650 C CA . MET A 1 83 ? 12.459 57.173 13.944 1.00 24.30 83 MET A CA 1
ATOM 651 C C . MET A 1 83 ? 13.089 57.371 12.560 1.00 25.84 83 MET A C 1
ATOM 652 O O . MET A 1 83 ? 14.214 57.868 12.447 1.00 27.75 83 MET A O 1
ATOM 657 N N . HIS A 1 84 ? 12.368 56.989 11.509 1.00 22.34 84 HIS A N 1
ATOM 658 C CA . HIS A 1 84 ? 12.916 57.025 10.156 1.00 23.91 84 HIS A CA 1
ATOM 659 C C . HIS A 1 84 ? 11.946 57.607 9.140 1.00 28.94 84 HIS A C 1
ATOM 660 O O . HIS A 1 84 ? 11.247 56.861 8.461 1.00 27.46 84 HIS A O 1
ATOM 667 N N . PRO A 1 85 ? 11.916 58.941 9.013 1.00 24.24 85 PRO A N 1
ATOM 668 C CA . PRO A 1 85 ? 11.090 59.563 7.973 1.00 26.90 85 PRO A CA 1
ATOM 669 C C . PRO A 1 85 ? 11.611 59.186 6.589 1.00 27.21 85 PRO A C 1
ATOM 670 O O . PRO A 1 85 ? 12.808 58.941 6.444 1.00 29.55 85 PRO A O 1
ATOM 674 N N . PRO A 1 86 ? 10.726 59.150 5.582 1.00 30.08 86 PRO A N 1
ATOM 675 C CA . PRO A 1 86 ? 11.089 58.775 4.211 1.00 36.19 86 PRO A CA 1
ATOM 676 C C . PRO A 1 86 ? 11.782 59.911 3.468 1.00 43.24 86 PRO A C 1
ATOM 677 O O . PRO A 1 86 ? 11.358 61.062 3.590 1.00 37.78 86 PRO A O 1
ATOM 681 N N . PRO A 1 87 ? 12.837 59.588 2.698 1.00 55.36 87 PRO A N 1
ATOM 682 C CA . PRO A 1 87 ? 13.613 60.553 1.911 1.00 55.19 87 PRO A CA 1
ATOM 683 C C . PRO A 1 87 ? 12.879 60.991 0.650 1.00 62.80 87 PRO A C 1
ATOM 684 O O . PRO A 1 87 ? 11.907 60.344 0.257 1.00 63.60 87 PRO A O 1
ATOM 688 N N . PRO A 1 88 ? 13.336 62.087 0.024 1.00 67.86 88 PRO A N 1
ATOM 689 C CA . PRO A 1 88 ? 12.803 62.518 -1.272 1.00 71.82 88 PRO A CA 1
ATOM 690 C C . PRO A 1 88 ? 13.019 61.441 -2.329 1.00 71.13 88 PRO A C 1
ATOM 691 O O . PRO A 1 88 ? 13.931 60.626 -2.198 1.00 65.48 88 PRO A O 1
ATOM 695 N N . ALA A 1 89 ? 12.191 61.453 -3.368 1.00 76.63 89 ALA A N 1
ATOM 696 C CA . ALA A 1 89 ? 12.188 60.398 -4.380 1.00 80.14 89 ALA A CA 1
ATOM 697 C C . ALA A 1 89 ? 13.567 60.064 -4.955 1.00 80.44 89 ALA A C 1
ATOM 698 O O . ALA A 1 89 ? 13.975 58.903 -4.968 1.00 84.64 89 ALA A O 1
ATOM 700 N N . ASP A 1 90 ? 14.280 61.077 -5.432 1.00 74.98 90 ASP A N 1
ATOM 701 C CA . ASP A 1 90 ? 15.524 60.841 -6.156 1.00 73.16 90 ASP A CA 1
ATOM 702 C C . ASP A 1 90 ? 16.776 61.090 -5.315 1.00 68.35 90 ASP A C 1
ATOM 703 O O . ASP A 1 90 ? 17.764 61.630 -5.811 1.00 70.41 90 ASP A O 1
ATOM 705 N N . ALA A 1 91 ? 16.735 60.690 -4.047 1.00 61.63 91 ALA A N 1
ATOM 706 C CA . ALA A 1 91 ? 17.887 60.849 -3.162 1.00 51.80 91 ALA A CA 1
ATOM 707 C C . ALA A 1 91 ? 18.918 59.748 -3.402 1.00 45.82 91 ALA A C 1
ATOM 708 O O . ALA A 1 91 ? 18.572 58.647 -3.831 1.00 48.22 91 ALA A O 1
ATOM 710 N N . ALA A 1 92 ? 20.184 60.049 -3.127 1.00 42.32 92 ALA A N 1
ATOM 711 C CA . ALA A 1 92 ? 21.274 59.103 -3.363 1.00 39.57 92 ALA A CA 1
ATOM 712 C C . ALA A 1 92 ? 21.128 57.831 -2.526 1.00 40.11 92 ALA A C 1
ATOM 713 O O . ALA A 1 92 ? 20.791 57.892 -1.347 1.00 38.95 92 ALA A O 1
ATOM 715 N N . GLY A 1 93 ? 21.399 56.684 -3.143 1.00 36.05 93 GLY A N 1
ATOM 716 C CA . GLY A 1 93 ? 21.270 55.400 -2.475 1.00 36.27 93 GLY A CA 1
ATOM 717 C C . GLY A 1 93 ? 22.446 55.059 -1.573 1.00 37.96 93 GLY A C 1
ATOM 718 O O . GLY A 1 93 ? 23.446 55.776 -1.552 1.00 39.07 93 GLY A O 1
ATOM 719 N N . PRO A 1 94 ? 22.329 53.961 -0.809 1.00 32.84 94 PRO A N 1
ATOM 720 C CA . PRO A 1 94 ? 21.152 53.086 -0.746 1.00 33.21 94 PRO A CA 1
ATOM 721 C C . PRO A 1 94 ? 20.021 53.762 0.006 1.00 42.34 94 PRO A C 1
ATOM 722 O O . PRO A 1 94 ? 20.214 54.172 1.150 1.00 38.44 94 PRO A O 1
ATOM 726 N N . VAL A 1 95 ? 18.860 53.877 -0.626 1.00 47.11 95 VAL A N 1
ATOM 727 C CA . VAL A 1 95 ? 17.714 54.513 0.012 1.00 48.66 95 VAL A CA 1
ATOM 728 C C . VAL A 1 95 ? 17.100 53.583 1.053 1.00 38.81 95 VAL A C 1
ATOM 729 O O . VAL A 1 95 ? 16.727 52.453 0.731 1.00 34.72 95 VAL A O 1
ATOM 733 N N . PRO A 1 96 ? 17.039 54.048 2.315 1.00 32.15 96 PRO A N 1
ATOM 734 C CA . PRO A 1 96 ? 16.410 53.350 3.439 1.00 29.10 96 PRO A CA 1
ATOM 735 C C . PRO A 1 96 ? 14.905 53.262 3.221 1.00 29.22 96 PRO A C 1
ATOM 736 O O . PRO A 1 96 ? 14.346 54.032 2.429 1.00 29.50 96 PRO A O 1
ATOM 740 N N . LEU A 1 97 ? 14.246 52.348 3.921 1.00 20.85 97 LEU A N 1
ATOM 741 C CA . LEU A 1 97 ? 12.878 52.019 3.565 1.00 21.75 97 LEU A CA 1
ATOM 742 C C . LEU A 1 97 ? 11.846 52.362 4.633 1.00 22.04 97 LEU A C 1
ATOM 743 O O . LEU A 1 97 ? 12.183 52.519 5.809 1.00 25.14 97 LEU A O 1
ATOM 748 N N . THR A 1 98 ? 10.596 52.519 4.204 1.00 17.65 98 THR A N 1
ATOM 749 C CA . THR A 1 98 ? 9.492 52.710 5.134 1.00 17.61 98 THR A CA 1
ATOM 750 C C . THR A 1 98 ? 9.097 51.364 5.737 1.00 16.53 98 THR A C 1
ATOM 751 O O . THR A 1 98 ? 9.454 50.298 5.213 1.00 15.64 98 THR A O 1
ATOM 755 N N . SER A 1 99 ? 8.330 51.393 6.816 1.00 18.72 99 SER A N 1
ATOM 756 C CA . SER A 1 99 ? 7.876 50.132 7.384 1.00 16.06 99 SER A CA 1
ATOM 757 C C . SER A 1 99 ? 6.999 49.363 6.405 1.00 17.48 99 SER A C 1
ATOM 758 O O . SER A 1 99 ? 7.046 48.129 6.384 1.00 16.62 99 SER A O 1
ATOM 761 N N . ASP A 1 100 ? 6.205 50.070 5.596 1.00 15.14 100 ASP A N 1
ATOM 762 C CA . ASP A 1 100 ? 5.346 49.369 4.631 1.00 16.87 100 ASP A CA 1
ATOM 763 C C . ASP A 1 100 ? 6.213 48.566 3.672 1.00 16.69 100 ASP A C 1
ATOM 764 O O . ASP A 1 100 ? 5.937 47.394 3.394 1.00 20.07 100 ASP A O 1
ATOM 769 N N . GLN A 1 101 ? 7.296 49.177 3.201 1.00 16.66 101 GLN A N 1
ATOM 770 C CA . GLN A 1 101 ? 8.224 48.508 2.299 1.00 18.13 101 GLN A CA 1
ATOM 771 C C . GLN A 1 101 ? 8.922 47.328 2.979 1.00 20.18 101 GLN A C 1
ATOM 772 O O . GLN A 1 101 ? 9.088 46.263 2.389 1.00 17.51 101 GLN A O 1
ATOM 778 N N . ILE A 1 102 ? 9.343 47.528 4.223 1.00 15.96 102 ILE A N 1
ATOM 779 C CA . ILE A 1 102 ? 9.979 46.450 4.972 1.00 18.74 102 ILE A CA 1
ATOM 780 C C . ILE A 1 102 ? 9.030 45.255 5.132 1.00 14.22 102 ILE A C 1
ATOM 781 O O . ILE A 1 102 ? 9.453 44.102 5.003 1.00 17.00 102 ILE A O 1
ATOM 786 N N . ARG A 1 103 ? 7.742 45.530 5.356 1.00 12.47 103 ARG A N 1
ATOM 787 C CA . ARG A 1 103 ? 6.713 44.496 5.526 1.00 16.26 103 ARG A CA 1
ATOM 788 C C . ARG A 1 103 ? 6.217 43.897 4.201 1.00 18.81 103 ARG A C 1
ATOM 789 O O . ARG A 1 103 ? 5.341 43.024 4.206 1.00 20.84 103 ARG A O 1
ATOM 797 N N . GLY A 1 104 ? 6.741 44.379 3.081 1.00 17.69 104 GLY A N 1
ATOM 798 C CA . GLY A 1 104 ? 6.378 43.880 1.763 1.00 19.24 104 GLY A CA 1
ATOM 799 C C . GLY A 1 104 ? 5.021 44.320 1.232 1.00 19.58 104 GLY A C 1
ATOM 800 O O . GLY A 1 104 ? 4.464 43.700 0.323 1.00 23.18 104 GLY A O 1
ATOM 801 N N . ILE A 1 105 ? 4.484 45.398 1.785 1.00 17.69 105 ILE A N 1
ATOM 802 C CA . ILE A 1 105 ? 3.162 45.873 1.386 1.00 20.37 105 ILE A CA 1
ATOM 803 C C . ILE A 1 105 ? 3.198 46.516 0.003 1.00 24.32 105 ILE A C 1
ATOM 804 O O . ILE A 1 105 ? 3.972 47.444 -0.243 1.00 30.41 105 ILE A O 1
ATOM 809 N N . GLY A 1 106 ? 2.383 45.993 -0.904 1.00 28.42 106 GLY A N 1
ATOM 810 C CA . GLY A 1 106 ? 2.328 46.500 -2.263 1.00 34.35 106 GLY A CA 1
ATOM 811 C C . GLY A 1 106 ? 3.473 46.041 -3.148 1.00 37.23 106 GLY A C 1
ATOM 812 O O . GLY A 1 106 ? 3.675 46.589 -4.232 1.00 40.58 106 GLY A O 1
ATOM 813 N N . LEU A 1 107 ? 4.231 45.042 -2.694 1.00 31.34 107 LEU A N 1
ATOM 814 C CA . LEU A 1 107 ? 5.330 44.524 -3.497 1.00 26.78 107 LEU A CA 1
ATOM 815 C C . LEU A 1 107 ? 4.914 43.269 -4.249 1.00 25.62 107 LEU A C 1
ATOM 816 O O . LEU A 1 107 ? 4.210 42.420 -3.705 1.00 25.02 107 LEU A O 1
ATOM 821 N N . SER A 1 108 ? 5.354 43.150 -5.498 1.00 28.42 108 SER A N 1
ATOM 822 C CA . SER A 1 108 ? 5.202 41.896 -6.222 1.00 27.68 108 SER A CA 1
ATOM 823 C C . SER A 1 108 ? 6.218 40.918 -5.639 1.00 21.15 108 SER A C 1
ATOM 824 O O . SER A 1 108 ? 7.194 41.344 -5.011 1.00 21.09 108 SER A O 1
ATOM 827 N N . PRO A 1 109 ? 6.003 39.610 -5.832 1.00 18.67 109 PRO A N 1
ATOM 828 C CA . PRO A 1 109 ? 6.995 38.653 -5.327 1.00 21.25 109 PRO A CA 1
ATOM 829 C C . PRO A 1 109 ? 8.377 38.906 -5.925 1.00 21.79 109 PRO A C 1
ATOM 830 O O . PRO A 1 109 ? 9.369 38.807 -5.205 1.00 21.24 109 PRO A O 1
ATOM 834 N N . GLU A 1 110 ? 8.432 39.225 -7.217 1.00 22.97 110 GLU A N 1
ATOM 835 C CA . GLU A 1 110 ? 9.685 39.545 -7.887 1.00 28.77 110 GLU A CA 1
ATOM 836 C C . GLU A 1 110 ? 10.337 40.774 -7.265 1.00 23.79 110 GLU A C 1
ATOM 837 O O . GLU A 1 110 ? 11.538 40.775 -6.967 1.00 26.77 110 GLU A O 1
ATOM 843 N N . GLU A 1 111 ? 9.551 41.831 -7.081 1.00 24.23 111 GLU A N 1
ATOM 844 C CA . GLU A 1 111 ? 10.078 43.053 -6.475 1.00 28.10 111 GLU A CA 1
ATOM 845 C C . GLU A 1 111 ? 10.673 42.778 -5.104 1.00 24.48 111 GLU A C 1
ATOM 846 O O . GLU A 1 111 ? 11.781 43.229 -4.803 1.00 21.89 111 GLU A O 1
ATOM 852 N N . ALA A 1 112 ? 9.938 42.036 -4.281 1.00 20.95 112 ALA A N 1
ATOM 853 C CA . ALA A 1 112 ? 10.358 41.749 -2.914 1.00 16.14 112 ALA A CA 1
ATOM 854 C C . ALA A 1 112 ? 11.633 40.899 -2.846 1.00 16.58 112 ALA A C 1
ATOM 855 O O . ALA A 1 112 ? 12.307 40.864 -1.817 1.00 16.72 112 ALA A O 1
ATOM 857 N N . ALA A 1 113 ? 11.958 40.228 -3.945 1.00 21.13 113 ALA A N 1
ATOM 858 C CA . ALA A 1 113 ? 13.133 39.368 -3.994 1.00 22.58 113 ALA A CA 1
ATOM 859 C C . ALA A 1 113 ? 14.373 40.108 -4.513 1.00 23.44 113 ALA A C 1
ATOM 860 O O .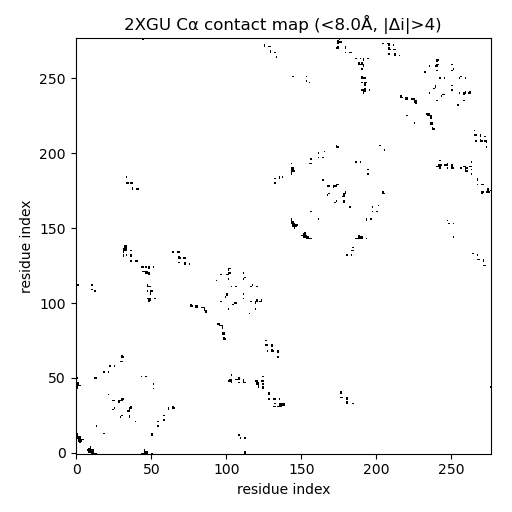 ALA A 1 113 ? 15.463 39.535 -4.576 1.00 24.55 113 ALA A O 1
ATOM 862 N N . GLY A 1 114 ? 14.209 41.384 -4.855 1.00 22.68 114 GLY A N 1
ATOM 863 C CA . GLY A 1 114 ? 15.292 42.174 -5.421 1.00 25.81 114 GLY A CA 1
ATOM 864 C C . GLY A 1 114 ? 16.292 42.685 -4.400 1.00 26.98 114 GLY A C 1
ATOM 865 O O . GLY A 1 114 ? 16.006 42.727 -3.206 1.00 22.45 114 GLY A O 1
ATOM 866 N N . PRO A 1 115 ? 17.487 43.072 -4.869 1.00 24.69 115 PRO A N 1
ATOM 867 C CA . PRO A 1 115 ? 18.561 43.565 -3.999 1.00 27.62 115 PRO A CA 1
ATOM 868 C C . PRO A 1 115 ? 18.148 44.751 -3.142 1.00 22.51 115 PRO A C 1
ATOM 869 O O . PRO A 1 115 ? 18.653 44.883 -2.027 1.00 23.73 115 PRO A O 1
ATOM 873 N N . ARG A 1 116 ? 17.255 45.596 -3.648 1.00 25.08 116 ARG A N 1
ATOM 874 C CA . ARG A 1 116 ? 16.803 46.771 -2.909 1.00 28.53 116 ARG A CA 1
ATOM 875 C C . ARG A 1 116 ? 16.191 46.379 -1.563 1.00 24.33 116 ARG A C 1
ATOM 876 O O . ARG A 1 116 ? 16.165 47.179 -0.625 1.00 21.97 116 ARG A O 1
ATOM 884 N N . PHE A 1 117 ? 15.692 45.146 -1.487 1.00 17.53 117 PHE A N 1
ATOM 885 C CA . PHE A 1 117 ? 14.986 44.672 -0.301 1.00 15.78 117 PHE A CA 1
ATOM 886 C C . PHE A 1 117 ? 15.717 43.559 0.460 1.00 16.28 117 PHE A C 1
ATOM 887 O O . PHE A 1 117 ? 15.145 42.943 1.355 1.00 15.50 117 PHE A O 1
ATOM 895 N N . ALA A 1 118 ? 16.987 43.326 0.136 1.00 15.97 118 ALA A N 1
ATOM 896 C CA . ALA A 1 118 ? 17.755 42.243 0.766 1.00 18.30 118 ALA A CA 1
ATOM 897 C C . ALA A 1 118 ? 17.897 42.418 2.278 1.00 16.03 118 ALA A C 1
ATOM 898 O O . ALA A 1 118 ? 17.591 41.515 3.058 1.00 17.65 118 ALA A O 1
ATOM 900 N N . ASP A 1 119 ? 18.377 43.584 2.697 1.00 16.25 119 ASP A N 1
ATOM 901 C CA . ASP A 1 119 ? 18.420 43.878 4.119 1.00 14.75 119 ASP A CA 1
ATOM 902 C C . ASP A 1 119 ? 16.998 43.967 4.695 1.00 12.78 119 ASP A C 1
ATOM 903 O O . ASP A 1 119 ? 16.755 43.530 5.822 1.00 14.15 119 ASP A O 1
ATOM 908 N N . ALA A 1 120 ? 16.062 44.526 3.936 1.00 14.40 120 ALA A N 1
ATOM 909 C CA . ALA A 1 120 ? 14.701 44.728 4.435 1.00 13.54 120 ALA A CA 1
ATOM 910 C C . ALA A 1 120 ? 13.996 43.428 4.807 1.00 13.80 120 ALA A C 1
ATOM 911 O O . ALA A 1 120 ? 13.320 43.369 5.829 1.00 13.94 120 ALA A O 1
ATOM 913 N N . ARG A 1 121 ? 14.128 42.396 3.971 1.00 13.52 121 ARG A N 1
ATOM 914 C CA . ARG A 1 121 ? 13.471 41.132 4.266 1.00 12.35 121 ARG A CA 1
ATOM 915 C C . ARG A 1 121 ? 14.091 40.497 5.497 1.00 14.82 121 ARG A C 1
ATOM 916 O O . ARG A 1 121 ? 13.402 39.815 6.248 1.00 13.03 121 ARG A O 1
ATOM 924 N N . THR A 1 122 ? 15.387 40.719 5.709 1.00 12.07 122 THR A N 1
ATOM 925 C CA A THR A 1 122 ? 16.068 40.221 6.900 0.64 13.22 122 THR A CA 1
ATOM 926 C CA B THR A 1 122 ? 16.009 40.172 6.909 0.36 13.01 122 THR A CA 1
ATOM 927 C C . THR A 1 122 ? 15.509 40.911 8.147 1.00 12.79 122 THR A C 1
ATOM 928 O O . THR A 1 122 ? 15.278 40.291 9.184 1.00 12.20 122 THR A O 1
ATOM 935 N N . LEU A 1 123 ? 15.301 42.215 8.032 1.00 12.91 123 LEU A N 1
ATOM 936 C CA . LEU A 1 123 ? 14.757 43.006 9.133 1.00 12.92 123 LEU A CA 1
ATOM 937 C C . LEU A 1 123 ? 13.307 42.618 9.430 1.00 14.42 123 LEU A C 1
ATOM 938 O O . LEU A 1 123 ? 12.902 42.527 10.600 1.00 14.75 123 LEU A O 1
ATOM 943 N N . TYR A 1 124 ? 12.525 42.372 8.386 1.00 12.21 124 TYR A N 1
ATOM 944 C CA . TYR A 1 124 ? 11.131 41.989 8.605 1.00 12.10 124 TYR A CA 1
ATOM 945 C C . TYR A 1 124 ? 11.036 40.633 9.307 1.00 14.37 124 TYR A C 1
ATOM 946 O O . TYR A 1 124 ? 10.206 40.447 10.206 1.00 13.69 124 TYR A O 1
ATOM 955 N N . ARG A 1 125 ? 11.860 39.683 8.875 1.00 12.94 125 ARG A N 1
ATOM 956 C CA . ARG A 1 125 ? 11.920 38.386 9.536 1.00 11.32 125 ARG A CA 1
ATOM 957 C C . ARG A 1 125 ? 12.249 38.563 11.017 1.00 13.04 125 ARG A C 1
ATOM 958 O O . ARG A 1 125 ? 11.636 37.916 11.869 1.00 13.28 125 ARG A O 1
ATOM 966 N N . THR A 1 126 ? 13.203 39.443 11.316 1.00 11.20 126 THR A N 1
ATOM 967 C CA . THR A 1 126 ? 13.525 39.780 12.694 1.00 12.78 126 THR A CA 1
ATOM 968 C C . THR A 1 126 ? 12.316 40.315 13.462 1.00 17.56 126 THR A C 1
ATOM 969 O O . THR A 1 126 ? 12.029 39.856 14.565 1.00 14.97 126 THR A O 1
ATOM 973 N N . TRP A 1 127 ? 11.576 41.256 12.874 1.00 12.86 127 TRP A N 1
ATOM 974 C CA . TRP A 1 127 ? 10.363 41.776 13.513 1.00 12.61 127 TRP A CA 1
ATOM 975 C C . TRP A 1 127 ? 9.339 40.671 13.802 1.00 12.76 127 TRP A C 1
ATOM 976 O O . TRP A 1 127 ? 8.765 40.619 14.891 1.00 14.14 127 TRP A O 1
ATOM 987 N N . VAL A 1 128 ? 9.108 39.795 12.829 1.00 11.68 128 VAL A N 1
ATOM 988 C CA . VAL A 1 128 ? 8.110 38.740 12.992 1.00 12.89 128 VAL A CA 1
ATOM 989 C C . VAL A 1 128 ? 8.530 37.750 14.081 1.00 11.70 128 VAL A C 1
ATOM 990 O O . VAL A 1 128 ? 7.728 37.374 14.942 1.00 12.70 128 VAL A O 1
ATOM 994 N N . LEU A 1 129 ? 9.795 37.340 14.058 1.00 11.72 129 LEU A N 1
ATOM 995 C CA A LEU A 1 129 ? 10.280 36.434 15.087 0.73 10.28 129 LEU A CA 1
ATOM 996 C CA B LEU A 1 129 ? 10.333 36.453 15.087 0.27 11.29 129 LEU A CA 1
ATOM 997 C C . LEU A 1 129 ? 10.268 37.094 16.472 1.00 12.75 129 LEU A C 1
ATOM 998 O O . LEU A 1 129 ? 9.902 36.452 17.461 1.00 13.12 129 LEU A O 1
ATOM 1007 N N . GLU A 1 130 ? 10.633 38.370 16.555 1.00 13.83 130 GLU A N 1
ATOM 1008 C CA . GLU A 1 130 ? 10.532 39.071 17.831 1.00 14.48 130 GLU A CA 1
ATOM 1009 C C . GLU A 1 130 ? 9.086 39.085 18.325 1.00 13.70 130 GLU A C 1
ATOM 1010 O O . GLU A 1 130 ? 8.828 38.854 19.498 1.00 15.18 130 GLU A O 1
ATOM 1016 N N . ALA A 1 131 ? 8.140 39.344 17.428 1.00 13.32 131 ALA A N 1
ATOM 1017 C CA . ALA A 1 131 ? 6.735 39.392 17.806 1.00 12.33 131 ALA A CA 1
ATOM 1018 C C . ALA A 1 131 ? 6.244 38.040 18.313 1.00 14.25 131 ALA A C 1
ATOM 1019 O O . ALA A 1 131 ? 5.574 37.959 19.342 1.00 15.03 131 ALA A O 1
ATOM 1021 N N . LEU A 1 132 ? 6.582 36.982 17.587 1.00 13.86 132 LEU A N 1
ATOM 1022 C CA . LEU A 1 132 ? 6.242 35.628 18.037 1.00 14.75 132 LEU A CA 1
ATOM 1023 C C . LEU A 1 132 ? 6.837 35.319 19.412 1.00 13.77 132 LEU A C 1
ATOM 1024 O O . LEU A 1 132 ? 6.152 34.825 20.313 1.00 13.91 132 LEU A O 1
ATOM 1029 N N . GLN A 1 133 ? 8.125 35.607 19.568 1.00 15.11 133 GLN A N 1
ATOM 1030 C CA . GLN A 1 133 ? 8.825 35.336 20.814 1.00 16.91 133 GLN A CA 1
ATOM 1031 C C . GLN A 1 133 ? 8.168 36.050 21.992 1.00 18.98 133 GLN A C 1
ATOM 1032 O O . GLN A 1 133 ? 8.061 35.490 23.091 1.00 18.16 133 GLN A O 1
ATOM 1038 N N . GLU A 1 134 ? 7.723 37.285 21.766 1.00 16.34 134 GLU A N 1
ATOM 1039 C CA . GLU A 1 134 ? 7.100 38.090 22.814 1.00 19.41 134 GLU A CA 1
ATOM 1040 C C . GLU A 1 134 ? 5.680 37.616 23.162 1.00 20.82 134 GLU A C 1
ATOM 1041 O O . GLU A 1 134 ? 5.116 38.027 24.176 1.00 24.12 134 GLU A O 1
ATOM 1047 N N . CYS A 1 135 ? 5.122 36.731 22.338 1.00 17.19 135 CYS A N 1
ATOM 1048 C CA . CYS A 1 135 ? 3.799 36.157 22.588 1.00 20.01 135 CYS A CA 1
ATOM 1049 C C . CYS A 1 135 ? 3.900 34.677 22.940 1.00 23.88 135 CYS A C 1
ATOM 1050 O O . CYS A 1 135 ? 2.910 33.953 22.906 1.00 23.26 135 CYS A O 1
ATOM 1053 N N . GLN A 1 136 ? 5.104 34.225 23.276 1.00 23.73 136 GLN A N 1
ATOM 1054 C CA . GLN A 1 136 ? 5.355 32.810 23.538 1.00 23.49 136 GLN A CA 1
ATOM 1055 C C . GLN A 1 136 ? 4.382 32.220 24.557 1.00 27.21 136 GLN A C 1
ATOM 1056 O O . GLN A 1 136 ? 4.177 32.782 25.638 1.00 28.58 136 GLN A O 1
ATOM 1062 N N . ARG A 1 137 ? 3.795 31.071 24.233 1.00 24.04 137 ARG A N 1
ATOM 1063 C CA . ARG A 1 137 ? 2.876 30.416 25.156 1.00 29.70 137 ARG A CA 1
ATOM 1064 C C . ARG A 1 137 ? 3.653 29.510 26.102 1.00 32.50 137 ARG A C 1
ATOM 1065 O O . ARG A 1 137 ? 4.545 28.777 25.678 1.00 41.02 137 ARG A O 1
ATOM 1067 N N . THR A 1 138 ? 3.327 29.562 27.387 1.00 32.69 138 THR A N 1
ATOM 1068 C CA . THR A 1 138 ? 3.959 28.663 28.336 1.00 34.31 138 THR A CA 1
ATOM 1069 C C . THR A 1 138 ? 3.373 27.278 28.117 1.00 37.91 138 THR A C 1
ATOM 1070 O O . THR A 1 138 ? 2.158 27.119 28.039 1.00 36.37 138 THR A O 1
ATOM 1074 N N . ILE A 1 139 ? 4.239 26.281 27.988 1.00 37.36 139 ILE A N 1
ATOM 1075 C CA . ILE A 1 139 ? 3.783 24.929 27.707 1.00 35.54 139 ILE A CA 1
ATOM 1076 C C . ILE A 1 139 ? 2.870 24.440 28.821 1.00 38.47 139 ILE A C 1
ATOM 1077 O O . ILE A 1 139 ? 3.095 24.727 29.998 1.00 36.32 139 ILE A O 1
ATOM 1082 N N . SER A 1 140 ? 1.819 23.731 28.434 1.00 35.16 140 SER A N 1
ATOM 1083 C CA . SER A 1 140 ? 0.821 23.273 29.382 1.00 38.15 140 SER A CA 1
ATOM 1084 C C . SER A 1 140 ? 0.570 21.793 29.168 1.00 38.86 140 SER A C 1
ATOM 1085 O O . SER A 1 140 ? 0.961 21.234 28.140 1.00 38.45 140 SER A O 1
ATOM 1088 N N . PRO A 1 141 ? -0.075 21.148 30.147 1.00 37.59 141 PRO A N 1
ATOM 1089 C CA . PRO A 1 141 ? -0.325 19.708 30.064 1.00 35.74 141 PRO A CA 1
ATOM 1090 C C . PRO A 1 141 ? -1.195 19.347 28.864 1.00 46.90 141 PRO A C 1
ATOM 1091 O O . PRO A 1 141 ? -2.224 19.982 28.627 1.00 43.00 141 PRO A O 1
ATOM 1095 N N . LEU A 1 142 ? -0.770 18.335 28.113 1.00 46.90 142 LEU A N 1
ATOM 1096 C CA . LEU A 1 142 ? -1.499 17.900 26.929 1.00 53.06 142 LEU A CA 1
ATOM 1097 C C . LEU A 1 142 ? -2.627 16.944 27.313 1.00 52.75 142 LEU A C 1
ATOM 1098 O O . LEU A 1 142 ? -2.681 16.459 28.443 1.00 48.22 142 LEU A O 1
ATOM 1103 N N . GLU A 1 143 ? -3.526 16.678 26.369 1.00 57.66 143 GLU A N 1
ATOM 1104 C CA . GLU A 1 143 ? -4.644 15.769 26.601 1.00 61.29 143 GLU A CA 1
ATOM 1105 C C . GLU A 1 143 ? -4.171 14.327 26.749 1.00 60.79 143 GLU A C 1
ATOM 1106 O O . GLU A 1 143 ? -3.960 13.627 25.759 1.00 62.45 143 GLU A O 1
ATOM 1108 N N . PRO B 1 1 ? 14.418 34.351 39.813 1.00 16.88 1 PRO B N 1
ATOM 1109 C CA . PRO B 1 1 ? 13.046 34.250 39.327 1.00 19.55 1 PRO B CA 1
ATOM 1110 C C . PRO B 1 1 ? 12.020 34.559 40.405 1.00 16.20 1 PRO B C 1
ATOM 1111 O O . PRO B 1 1 ? 12.260 34.322 41.588 1.00 17.65 1 PRO B O 1
ATOM 1115 N N . ILE B 1 2 ? 10.880 35.092 39.985 1.00 16.54 2 ILE B N 1
ATOM 1116 C CA . ILE B 1 2 ? 9.744 35.307 40.864 1.00 15.73 2 ILE B CA 1
ATOM 1117 C C . ILE B 1 2 ? 8.713 34.230 40.573 1.00 15.99 2 ILE B C 1
ATOM 1118 O O . ILE B 1 2 ? 8.404 33.948 39.413 1.00 19.18 2 ILE B O 1
ATOM 1123 N N . MET B 1 3 ? 8.207 33.605 41.627 1.00 18.90 3 MET B N 1
ATOM 1124 C CA A MET B 1 3 ? 7.209 32.565 41.449 0.53 18.00 3 MET B CA 1
ATOM 1125 C CA B MET B 1 3 ? 7.263 32.500 41.501 0.47 20.14 3 MET B CA 1
ATOM 1126 C C . MET B 1 3 ? 6.157 32.632 42.538 1.00 20.76 3 MET B C 1
ATOM 1127 O O . MET B 1 3 ? 6.376 33.217 43.597 1.00 21.56 3 MET B O 1
ATOM 1136 N N . LEU B 1 4 ? 4.989 32.062 42.250 1.00 19.16 4 LEU B N 1
ATOM 1137 C CA . LEU B 1 4 ? 3.945 31.962 43.255 1.00 18.85 4 LEU B CA 1
ATOM 1138 C C . LEU B 1 4 ? 4.153 30.695 44.074 1.00 18.41 4 LEU B C 1
ATOM 1139 O O . LEU B 1 4 ? 4.291 29.610 43.513 1.00 17.54 4 LEU B O 1
ATOM 1144 N N . ARG B 1 5 ? 4.191 30.842 45.396 1.00 17.28 5 ARG B N 1
ATOM 1145 C CA . ARG B 1 5 ? 4.317 29.702 46.300 1.00 16.83 5 ARG B CA 1
ATOM 1146 C C . ARG B 1 5 ? 3.381 29.933 47.477 1.00 23.72 5 ARG B C 1
ATOM 1147 O O . ARG B 1 5 ? 3.477 30.948 48.164 1.00 24.16 5 ARG B O 1
ATOM 1150 N N . GLY B 1 6 ? 2.475 28.994 47.705 1.00 20.70 6 GLY B N 1
ATOM 1151 C CA . GLY B 1 6 ? 1.441 29.187 48.706 1.00 21.44 6 GLY B CA 1
ATOM 1152 C C . GLY B 1 6 ? 0.570 30.392 48.388 1.00 22.92 6 GLY B C 1
ATOM 1153 O O . GLY B 1 6 ? 0.030 31.041 49.285 1.00 24.58 6 GLY B O 1
ATOM 1154 N N . GLY B 1 7 ? 0.431 30.697 47.102 1.00 20.94 7 GLY B N 1
ATOM 1155 C CA . GLY B 1 7 ? -0.440 31.781 46.676 1.00 21.87 7 GLY B CA 1
ATOM 1156 C C . GLY B 1 7 ? 0.197 33.163 46.640 1.00 24.59 7 GLY B C 1
ATOM 1157 O O . GLY B 1 7 ? -0.413 34.112 46.144 1.00 23.26 7 GLY B O 1
ATOM 1158 N N . ARG B 1 8 ? 1.410 33.299 47.168 1.00 24.10 8 ARG B N 1
ATOM 1159 C CA . ARG B 1 8 ? 2.065 34.610 47.173 1.00 24.52 8 ARG B CA 1
ATOM 1160 C C . ARG B 1 8 ? 3.350 34.633 46.350 1.00 24.64 8 ARG B C 1
ATOM 1161 O O . ARG B 1 8 ? 3.952 33.593 46.082 1.00 25.20 8 ARG B O 1
ATOM 1169 N N . GLN B 1 9 ? 3.767 35.829 45.952 1.00 22.83 9 GLN B N 1
ATOM 1170 C CA . GLN B 1 9 ? 5.011 35.981 45.203 1.00 21.48 9 GLN B CA 1
ATOM 1171 C C . GLN B 1 9 ? 6.231 35.751 46.094 1.00 22.32 9 GLN B C 1
ATOM 1172 O O . GLN B 1 9 ? 6.307 36.277 47.205 1.00 24.30 9 GLN B O 1
ATOM 1178 N N . GLU B 1 10 ? 7.169 34.944 45.607 1.00 20.62 10 GLU B N 1
ATOM 1179 C CA . GLU B 1 10 ? 8.457 34.754 46.270 1.00 22.58 10 GLU B CA 1
ATOM 1180 C C . GLU B 1 10 ? 9.579 34.902 45.252 1.00 24.47 10 GLU B C 1
ATOM 1181 O O . GLU B 1 10 ? 9.382 34.656 44.070 1.00 24.90 10 GLU B O 1
ATOM 1187 N N . TYR B 1 11 ? 10.756 35.298 45.720 1.00 20.58 11 TYR B N 1
ATOM 1188 C CA . TYR B 1 11 ? 11.928 35.394 44.866 1.00 18.71 11 TYR B CA 1
ATOM 1189 C C . TYR B 1 11 ? 12.978 34.361 45.262 1.00 22.48 11 TYR B C 1
ATOM 1190 O O . TYR B 1 11 ? 13.205 34.118 46.447 1.00 25.85 11 TYR B O 1
ATOM 1199 N N . GLU B 1 12 ? 13.620 33.759 44.266 1.00 18.85 12 GLU B N 1
ATOM 1200 C CA . GLU B 1 12 ? 14.827 32.975 44.506 1.00 22.63 12 GLU B CA 1
ATOM 1201 C C . GLU B 1 12 ? 15.836 33.267 43.404 1.00 21.84 12 GLU B C 1
ATOM 1202 O O . GLU B 1 12 ? 15.455 33.547 42.272 1.00 17.44 12 GLU B O 1
ATOM 1208 N N . PRO B 1 13 ? 17.132 33.222 43.725 1.00 17.16 13 PRO B N 1
ATOM 1209 C CA . PRO B 1 13 ? 18.135 33.418 42.677 1.00 18.23 13 PRO B CA 1
ATOM 1210 C C . PRO B 1 13 ? 18.109 32.297 41.647 1.00 17.69 13 PRO B C 1
ATOM 1211 O O . PRO B 1 13 ? 17.589 31.205 41.914 1.00 19.26 13 PRO B O 1
ATOM 1215 N N . VAL B 1 14 ? 18.699 32.556 40.486 1.00 18.92 14 VAL B N 1
ATOM 1216 C CA . VAL B 1 14 ? 18.915 31.500 39.511 1.00 20.33 14 VAL B CA 1
ATOM 1217 C C . VAL B 1 14 ? 19.827 30.449 40.141 1.00 16.43 14 VAL B C 1
ATOM 1218 O O . VAL B 1 14 ? 20.794 30.790 40.846 1.00 21.51 14 VAL B O 1
ATOM 1222 N N . GLY B 1 15 ? 19.522 29.181 39.897 1.00 20.51 15 GLY B N 1
ATOM 1223 C CA . GLY B 1 15 ? 20.276 28.079 40.473 1.00 22.97 15 GLY B CA 1
ATOM 1224 C C . GLY B 1 15 ? 21.306 27.470 39.538 1.00 23.02 15 GLY B C 1
ATOM 1225 O O . GLY B 1 15 ? 21.273 27.691 38.330 1.00 18.61 15 GLY B O 1
ATOM 1226 N N . PRO B 1 16 ? 22.210 26.654 40.089 1.00 20.91 16 PRO B N 1
ATOM 1227 C CA . PRO B 1 16 ? 23.287 26.027 39.315 1.00 22.81 16 PRO B CA 1
ATOM 1228 C C . PRO B 1 16 ? 22.739 25.068 38.259 1.00 19.96 16 PRO B C 1
ATOM 1229 O O . PRO B 1 16 ? 23.338 24.930 37.200 1.00 22.67 16 PRO B O 1
ATOM 1233 N N . GLY B 1 17 ? 21.616 24.417 38.551 1.00 19.49 17 GLY B N 1
ATOM 1234 C CA . GLY B 1 17 ? 20.999 23.508 37.602 1.00 18.10 17 GLY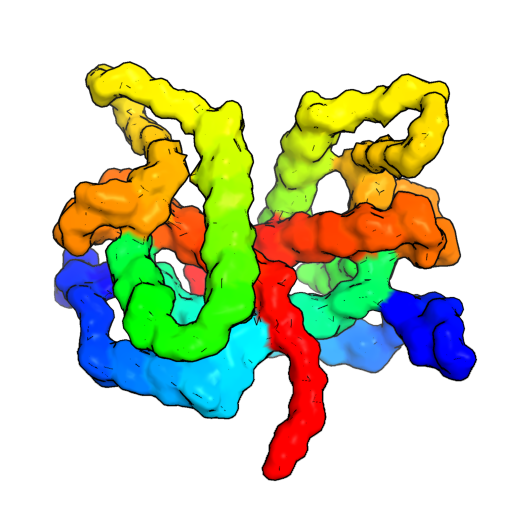 B CA 1
ATOM 1235 C C . GLY B 1 17 ? 20.569 24.228 36.340 1.00 18.03 17 GLY B C 1
ATOM 1236 O O . GLY B 1 17 ? 20.848 23.766 35.232 1.00 18.98 17 GLY B O 1
ATOM 1237 N N . LEU B 1 18 ? 19.905 25.366 36.499 1.00 17.28 18 LEU B N 1
ATOM 1238 C CA . LEU B 1 18 ? 19.508 26.154 35.333 1.00 15.51 18 LEU B CA 1
ATOM 1239 C C . LEU B 1 18 ? 20.724 26.729 34.606 1.00 17.44 18 LEU B C 1
ATOM 1240 O O . LEU B 1 18 ? 20.797 26.701 33.379 1.00 17.08 18 LEU B O 1
ATOM 1245 N N . ILE B 1 19 ? 21.683 27.248 35.364 1.00 16.31 19 ILE B N 1
ATOM 1246 C CA . ILE B 1 19 ? 22.907 27.749 34.760 1.00 17.72 19 ILE B CA 1
ATOM 1247 C C . ILE B 1 19 ? 23.596 26.673 33.929 1.00 16.58 19 ILE B C 1
ATOM 1248 O O . ILE B 1 19 ? 23.950 26.916 32.769 1.00 17.11 19 ILE B O 1
ATOM 1253 N N . ALA B 1 20 ? 23.762 25.483 34.508 1.00 17.44 20 ALA B N 1
ATOM 1254 C CA . ALA B 1 20 ? 24.367 24.362 33.793 1.00 19.47 20 ALA B CA 1
ATOM 1255 C C . ALA B 1 20 ? 23.592 24.018 32.518 1.00 17.68 20 ALA B C 1
ATOM 1256 O O . ALA B 1 20 ? 24.185 23.806 31.462 1.00 20.24 20 ALA B O 1
ATOM 1258 N N . ALA B 1 21 ? 22.265 23.995 32.613 1.00 16.42 21 ALA B N 1
ATOM 1259 C CA . ALA B 1 21 ? 21.430 23.658 31.458 1.00 14.71 21 ALA B CA 1
ATOM 1260 C C . ALA B 1 21 ? 21.539 24.715 30.348 1.00 16.21 21 ALA B C 1
ATOM 1261 O O . ALA B 1 21 ? 21.685 24.380 29.168 1.00 19.08 21 ALA B O 1
ATOM 1263 N N . TRP B 1 22 ? 21.466 25.987 30.733 1.00 16.24 22 TRP B N 1
ATOM 1264 C CA . TRP B 1 22 ? 21.626 27.085 29.790 1.00 14.64 22 TRP B CA 1
ATOM 1265 C C . TRP B 1 22 ? 22.987 27.024 29.096 1.00 16.35 22 TRP B C 1
ATOM 1266 O O . TRP B 1 22 ? 23.073 27.181 27.880 1.00 15.48 22 TRP B O 1
ATOM 1277 N N . LEU B 1 23 ? 24.054 26.823 29.871 1.00 18.48 23 LEU B N 1
ATOM 1278 C CA . LEU B 1 23 ? 25.390 26.726 29.284 1.00 18.54 23 LEU B CA 1
ATOM 1279 C C . LEU B 1 23 ? 25.492 25.591 28.268 1.00 19.94 23 LEU B C 1
ATOM 1280 O O . LEU B 1 23 ? 26.088 25.759 27.202 1.00 21.46 23 LEU B O 1
ATOM 1285 N N . LYS B 1 24 ? 24.916 24.439 28.603 1.00 17.34 24 LYS B N 1
ATOM 1286 C CA . LYS B 1 24 ? 24.896 23.315 27.674 1.00 20.88 24 LYS B CA 1
ATOM 1287 C C . LYS B 1 24 ? 24.173 23.666 26.378 1.00 19.55 24 LYS B C 1
ATOM 1288 O O . LYS B 1 24 ? 24.643 23.322 25.281 1.00 20.54 24 LYS B O 1
ATOM 1294 N N . GLN B 1 25 ? 23.028 24.340 26.488 1.00 18.08 25 GLN B N 1
ATOM 1295 C CA . GLN B 1 25 ? 22.293 24.753 25.304 1.00 18.36 25 GLN B CA 1
ATOM 1296 C C . GLN B 1 25 ? 23.155 25.634 24.404 1.00 17.78 25 GLN B C 1
ATOM 1297 O O . GLN B 1 25 ? 23.214 25.426 23.195 1.00 18.95 25 GLN B O 1
ATOM 1303 N N . VAL B 1 26 ? 23.817 26.629 24.992 1.00 17.67 26 VAL B N 1
ATOM 1304 C CA . VAL B 1 26 ? 24.625 27.562 24.212 1.00 18.03 26 VAL B CA 1
ATOM 1305 C C . VAL B 1 26 ? 25.845 26.866 23.601 1.00 25.82 26 VAL B C 1
ATOM 1306 O O . VAL B 1 26 ? 26.172 27.084 22.438 1.00 22.77 26 VAL B O 1
ATOM 1310 N N . GLN B 1 27 ? 26.498 26.011 24.379 1.00 21.88 27 GLN B N 1
ATOM 1311 C CA . GLN B 1 27 ? 27.672 25.296 23.893 1.00 24.74 27 GLN B CA 1
ATOM 1312 C C . GLN B 1 27 ? 27.311 24.327 22.774 1.00 29.36 27 GLN B C 1
ATOM 1313 O O . GLN B 1 27 ? 27.982 24.270 21.744 1.00 31.31 27 GLN B O 1
ATOM 1319 N N . GLU B 1 28 ? 26.234 23.576 22.971 1.00 26.42 28 GLU B N 1
ATOM 1320 C CA . GLU B 1 28 ? 25.860 22.542 22.016 1.00 34.42 28 GLU B CA 1
ATOM 1321 C C . GLU B 1 28 ? 25.192 23.098 20.754 1.00 29.84 28 GLU B C 1
ATOM 1322 O O . GLU B 1 28 ? 25.312 22.507 19.686 1.00 33.97 28 GLU B O 1
ATOM 1328 N N . HIS B 1 29 ? 24.506 24.238 20.859 1.00 28.30 29 HIS B N 1
ATOM 1329 C CA . HIS B 1 29 ? 23.664 24.692 19.751 1.00 27.90 29 HIS B CA 1
ATOM 1330 C C . HIS B 1 29 ? 23.926 26.126 19.251 1.00 25.83 29 HIS B C 1
ATOM 1331 O O . HIS B 1 29 ? 23.509 26.468 18.146 1.00 34.92 29 HIS B O 1
ATOM 1338 N N . GLY B 1 30 ? 24.590 26.958 20.059 1.00 25.75 30 GLY B N 1
ATOM 1339 C CA . GLY B 1 30 ? 24.905 28.336 19.688 1.00 22.15 30 GLY B CA 1
ATOM 1340 C C . GLY B 1 30 ? 24.054 29.425 20.346 1.00 19.18 30 GLY B C 1
ATOM 1341 O O . GLY B 1 30 ? 22.845 29.261 20.503 1.00 22.85 30 GLY B O 1
ATOM 1342 N N . LEU B 1 31 ? 24.662 30.560 20.693 1.00 19.25 31 LEU B N 1
ATOM 1343 C CA . LEU B 1 31 ? 23.946 31.631 21.399 1.00 19.83 31 LEU B CA 1
ATOM 1344 C C . LEU B 1 31 ? 22.729 32.207 20.661 1.00 19.35 31 LEU B C 1
ATOM 1345 O O . LEU B 1 31 ? 21.703 32.497 21.285 1.00 18.34 31 LEU B O 1
ATOM 1350 N N . THR B 1 32 ? 22.831 32.382 19.341 1.00 17.43 32 THR B N 1
ATOM 1351 C CA . THR B 1 32 ? 21.734 33.008 18.592 1.00 19.69 32 THR B CA 1
ATOM 1352 C C . THR B 1 32 ? 20.983 32.066 17.650 1.00 20.22 32 THR B C 1
ATOM 1353 O O . THR B 1 32 ? 20.190 32.508 16.819 1.00 20.81 32 THR B O 1
ATOM 1357 N N . HIS B 1 33 ? 21.214 30.772 17.791 1.00 18.78 33 HIS B N 1
ATOM 1358 C CA . HIS B 1 33 ? 20.463 29.779 17.034 1.00 17.84 33 HIS B CA 1
ATOM 1359 C C . HIS B 1 33 ? 18.977 29.900 17.393 1.00 18.38 33 HIS B C 1
ATOM 1360 O O . HIS B 1 33 ? 18.628 30.211 18.537 1.00 15.80 33 HIS B O 1
ATOM 1367 N N . PRO B 1 34 ? 18.083 29.659 16.427 1.00 16.86 34 PRO B N 1
ATOM 1368 C CA . PRO B 1 34 ? 16.655 29.794 16.735 1.00 15.62 34 PRO B CA 1
ATOM 1369 C C . PRO B 1 34 ? 16.219 29.017 17.982 1.00 15.63 34 PRO B C 1
ATOM 1370 O O . PRO B 1 34 ? 15.466 29.533 18.800 1.00 14.87 34 PRO B O 1
ATOM 1374 N N . ALA B 1 35 ? 16.698 27.791 18.155 1.00 14.11 35 ALA B N 1
ATOM 1375 C CA . ALA B 1 35 ? 16.286 27.048 19.331 1.00 13.25 35 ALA B CA 1
ATOM 1376 C C . ALA B 1 35 ? 16.831 27.630 20.639 1.00 14.39 35 ALA B C 1
ATOM 1377 O O . ALA B 1 35 ? 16.212 27.467 21.689 1.00 12.81 35 ALA B O 1
ATOM 1379 N N . THR B 1 36 ? 18.008 28.256 20.589 1.00 12.76 36 THR B N 1
ATOM 1380 C CA . THR B 1 36 ? 18.567 28.875 21.798 1.00 13.42 36 THR B CA 1
ATOM 1381 C C . THR B 1 36 ? 17.814 30.129 22.198 1.00 13.77 36 THR B C 1
ATOM 1382 O O . THR B 1 36 ? 17.603 30.374 23.387 1.00 12.37 36 THR B O 1
ATOM 1386 N N . ILE B 1 37 ? 17.393 30.917 21.216 1.00 13.92 37 ILE B N 1
ATOM 1387 C CA . ILE B 1 37 ? 16.598 32.097 21.519 1.00 11.74 37 ILE B CA 1
ATOM 1388 C C . ILE B 1 37 ? 15.276 31.667 22.154 1.00 13.51 37 ILE B C 1
ATOM 1389 O O . ILE B 1 37 ? 14.847 32.209 23.162 1.00 12.33 37 ILE B O 1
ATOM 1394 N N . THR B 1 38 ? 14.650 30.645 21.600 1.00 11.96 38 THR B N 1
ATOM 1395 C CA . THR B 1 38 ? 13.431 30.123 22.188 1.00 11.25 38 THR B CA 1
ATOM 1396 C C . THR B 1 38 ? 13.670 29.616 23.610 1.00 13.12 38 THR B C 1
ATOM 1397 O O . THR B 1 38 ? 12.878 29.859 24.512 1.00 13.58 38 THR B O 1
ATOM 1401 N N . TYR B 1 39 ? 14.781 28.919 23.794 1.00 12.10 39 TYR B N 1
ATOM 1402 C CA . TYR B 1 39 ? 15.143 28.376 25.099 1.00 11.22 39 TYR B CA 1
ATOM 1403 C C . TYR B 1 39 ? 15.300 29.503 26.114 1.00 10.57 39 TYR B C 1
ATOM 1404 O O . TYR B 1 39 ? 14.768 29.439 27.226 1.00 11.47 39 TYR B O 1
ATOM 1413 N N . PHE B 1 40 ? 15.998 30.564 25.723 1.00 12.33 40 PHE B N 1
ATOM 1414 C CA . PHE B 1 40 ? 16.095 31.717 26.607 1.00 11.52 40 PHE B CA 1
ATOM 1415 C C . PHE B 1 40 ? 14.714 32.277 26.926 1.00 12.71 40 PHE B C 1
ATOM 1416 O O . PHE B 1 40 ? 14.428 32.653 28.071 1.00 12.55 40 PHE B O 1
ATOM 1424 N N . GLY B 1 41 ? 13.854 32.374 25.912 1.00 13.82 41 GLY B N 1
ATOM 1425 C CA . GLY B 1 41 ? 12.512 32.863 26.135 1.00 15.08 41 GLY B CA 1
ATOM 1426 C C . GLY B 1 41 ? 11.770 32.049 27.178 1.00 15.20 41 GLY B C 1
ATOM 1427 O O . GLY B 1 41 ? 11.086 32.602 28.030 1.00 17.77 41 GLY B O 1
ATOM 1428 N N . VAL B 1 42 ? 11.887 30.723 27.112 1.00 13.12 42 VAL B N 1
ATOM 1429 C CA . VAL B 1 42 ? 11.195 29.857 28.064 1.00 11.97 42 VAL B CA 1
ATOM 1430 C C . VAL B 1 42 ? 11.719 30.054 29.482 1.00 15.27 42 VAL B C 1
ATOM 1431 O O . VAL B 1 42 ? 10.956 30.247 30.433 1.00 16.05 42 VAL B O 1
ATOM 1435 N N . ILE B 1 43 ? 13.041 30.025 29.634 1.00 11.89 43 ILE B N 1
ATOM 1436 C CA . ILE B 1 43 ? 13.593 30.013 30.987 1.00 14.12 43 ILE B CA 1
ATOM 1437 C C . ILE B 1 43 ? 13.556 31.377 31.678 1.00 14.05 43 ILE B C 1
ATOM 1438 O O . ILE B 1 43 ? 13.599 31.447 32.900 1.00 15.18 43 ILE B O 1
ATOM 1443 N N . SER B 1 44 ? 13.442 32.450 30.906 1.00 13.39 44 SER B N 1
ATOM 1444 C CA . SER B 1 44 ? 13.539 33.794 31.481 1.00 13.03 44 SER B CA 1
ATOM 1445 C C . SER B 1 44 ? 12.202 34.411 31.897 1.00 13.95 44 SER B C 1
ATOM 1446 O O . SER B 1 44 ? 12.171 35.556 32.368 1.00 14.74 44 SER B O 1
ATOM 1449 N N . ILE B 1 45 ? 11.098 33.689 31.720 1.00 15.28 45 ILE B N 1
ATOM 1450 C CA . ILE B 1 45 ? 9.815 34.233 32.152 1.00 17.62 45 ILE B CA 1
ATOM 1451 C C . ILE B 1 45 ? 9.900 34.494 33.655 1.00 17.97 45 ILE B C 1
ATOM 1452 O O . ILE B 1 45 ? 10.353 33.645 34.428 1.00 24.94 45 ILE B O 1
ATOM 1457 N N . ASN B 1 46 ? 9.505 35.684 34.057 1.00 21.51 46 ASN B N 1
ATOM 1458 C CA . ASN B 1 46 ? 9.531 36.041 35.465 1.00 19.09 46 ASN B CA 1
ATOM 1459 C C . ASN B 1 46 ? 10.940 36.149 36.068 1.00 16.44 46 ASN B C 1
ATOM 1460 O O . ASN B 1 46 ? 11.091 36.128 37.285 1.00 17.80 46 ASN B O 1
ATOM 1465 N N . PHE B 1 47 ? 11.957 36.279 35.221 1.00 14.60 47 PHE B N 1
ATOM 1466 C CA . PHE B 1 47 ? 13.292 36.671 35.699 1.00 14.21 47 PHE B CA 1
ATOM 1467 C C . PHE B 1 47 ? 13.327 38.163 35.993 1.00 14.78 47 PHE B C 1
ATOM 1468 O O . PHE B 1 47 ? 12.750 38.949 35.257 1.00 14.84 47 PHE B O 1
ATOM 1476 N N . THR B 1 48 ? 14.058 38.561 37.033 1.00 13.06 48 THR B N 1
ATOM 1477 C CA . THR B 1 48 ? 14.371 39.971 37.211 1.00 12.42 48 THR B CA 1
ATOM 1478 C C . THR B 1 48 ? 15.535 40.355 36.288 1.00 12.49 48 THR B C 1
ATOM 1479 O O . THR B 1 48 ? 16.166 39.501 35.646 1.00 12.19 48 THR B O 1
ATOM 1483 N N . SER B 1 49 ? 15.820 41.648 36.212 1.00 13.72 49 SER B N 1
ATOM 1484 C CA . SER B 1 49 ? 16.945 42.102 35.405 1.00 12.13 49 SER B CA 1
ATOM 1485 C C . SER B 1 49 ? 18.270 41.577 35.936 1.00 16.09 49 SER B C 1
ATOM 1486 O O . SER B 1 49 ? 19.173 41.270 35.157 1.00 14.84 49 SER B O 1
ATOM 1489 N N . VAL B 1 50 ? 18.379 41.451 37.257 1.00 15.10 50 VAL B N 1
ATOM 1490 C CA . VAL B 1 50 ? 19.564 40.854 37.866 1.00 15.65 50 VAL B CA 1
ATOM 1491 C C . VAL B 1 50 ? 19.705 39.371 37.484 1.00 12.68 50 VAL B C 1
ATOM 1492 O O . VAL B 1 50 ? 20.809 38.906 37.197 1.00 15.45 50 VAL B O 1
ATOM 1496 N N . ASP B 1 51 ? 18.590 38.635 37.459 1.00 12.55 51 ASP B N 1
ATOM 1497 C CA . ASP B 1 51 ? 18.630 37.248 37.027 1.00 10.49 51 ASP B CA 1
ATOM 1498 C C . ASP B 1 51 ? 19.089 37.149 35.566 1.00 12.55 51 ASP B C 1
ATOM 1499 O O . ASP B 1 51 ? 19.885 36.290 35.208 1.00 13.48 51 ASP B O 1
ATOM 1504 N N . ILE B 1 52 ? 18.549 38.008 34.709 1.00 13.65 52 ILE B N 1
ATOM 1505 C CA . ILE B 1 52 ? 18.925 37.986 33.300 1.00 13.03 52 ILE B CA 1
ATOM 1506 C C . ILE B 1 52 ? 20.428 38.256 33.151 1.00 15.29 52 ILE B C 1
ATOM 1507 O O . ILE B 1 52 ? 21.117 37.599 32.371 1.00 14.62 52 ILE B O 1
ATOM 1512 N N . ASN B 1 53 ? 20.954 39.204 33.923 1.00 14.28 53 ASN B N 1
ATOM 1513 C CA . ASN B 1 53 ? 22.374 39.528 33.845 1.00 15.36 53 ASN B CA 1
ATOM 1514 C C . ASN B 1 53 ? 23.254 38.406 34.371 1.00 17.60 53 ASN B C 1
ATOM 1515 O O . ASN B 1 53 ? 24.377 38.234 33.914 1.00 17.67 53 ASN B O 1
ATOM 1520 N N . MET B 1 54 ? 22.738 37.651 35.333 1.00 15.17 54 MET B N 1
ATOM 1521 C CA . MET B 1 54 ? 23.456 36.491 35.850 1.00 18.38 54 MET B CA 1
ATOM 1522 C C . MET B 1 54 ? 23.676 35.508 34.714 1.00 19.05 54 MET B C 1
ATOM 1523 O O . MET B 1 54 ? 24.786 34.998 34.525 1.00 20.44 54 MET B O 1
ATOM 1528 N N . LEU B 1 55 ? 22.618 35.233 33.955 1.00 16.71 55 LEU B N 1
ATOM 1529 C CA . LEU B 1 55 ? 22.710 34.292 32.839 1.00 18.37 55 LEU B CA 1
ATOM 1530 C C . LEU B 1 55 ? 23.632 34.791 31.730 1.00 19.56 55 LEU B C 1
ATOM 1531 O O . LEU B 1 55 ? 24.398 34.013 31.157 1.00 21.75 55 LEU B O 1
ATOM 1536 N N . LEU B 1 56 ? 23.547 36.078 31.412 1.00 16.54 56 LEU B N 1
ATOM 1537 C CA . LEU B 1 56 ? 24.426 36.654 30.406 1.00 15.35 56 LEU B CA 1
ATOM 1538 C C . LEU B 1 56 ? 25.871 36.569 30.877 1.00 17.28 56 LEU B C 1
ATOM 1539 O O . LEU B 1 56 ? 26.764 36.170 30.134 1.00 19.63 56 LEU B O 1
ATOM 1544 N N . ASN B 1 57 ? 26.099 36.952 32.126 1.00 16.83 57 ASN B N 1
ATOM 1545 C CA . ASN B 1 57 ? 27.455 37.034 32.645 1.00 17.60 57 ASN B CA 1
ATOM 1546 C C . ASN B 1 57 ? 28.148 35.684 32.771 1.00 15.73 57 ASN B C 1
ATOM 1547 O O . ASN B 1 57 ? 29.374 35.611 32.687 1.00 19.79 57 ASN B O 1
ATOM 1552 N N . VAL B 1 58 ? 27.377 34.620 32.956 1.00 16.70 58 VAL B N 1
ATOM 1553 C CA . VAL B 1 58 ? 27.958 33.298 33.120 1.00 20.93 58 VAL B CA 1
ATOM 1554 C C . VAL B 1 58 ? 28.230 32.673 31.758 1.00 17.26 58 VAL B C 1
ATOM 1555 O O . VAL B 1 58 ? 28.884 31.639 31.671 1.00 20.58 58 VAL B O 1
ATOM 1559 N N . THR B 1 59 ? 27.723 33.307 30.702 1.00 20.19 59 THR B N 1
ATOM 1560 C CA . THR B 1 59 ? 27.912 32.809 29.346 1.00 22.36 59 THR B CA 1
ATOM 1561 C C . THR B 1 59 ? 29.249 33.308 28.787 1.00 20.53 59 THR B C 1
ATOM 1562 O O . THR B 1 59 ? 29.467 34.511 28.683 1.00 26.75 59 THR B O 1
ATOM 1566 N N . PRO B 1 60 ? 30.139 32.383 28.405 1.00 27.68 60 PRO B N 1
ATOM 1567 C CA . PRO B 1 60 ? 31.468 32.743 27.886 1.00 34.76 60 PRO B CA 1
ATOM 1568 C C . PRO B 1 60 ? 31.419 33.781 26.764 1.00 37.60 60 PRO B C 1
ATOM 1569 O O . PRO B 1 60 ? 30.731 33.565 25.763 1.00 46.17 60 PRO B O 1
ATOM 1573 N N . ALA B 1 64 ? 33.064 38.316 19.984 1.00 49.56 64 ALA B N 1
ATOM 1574 C CA . ALA B 1 64 ? 32.312 37.778 18.856 1.00 48.41 64 ALA B CA 1
ATOM 1575 C C . ALA B 1 64 ? 30.809 37.950 19.061 1.00 45.16 64 ALA B C 1
ATOM 1576 O O . ALA B 1 64 ? 30.331 39.069 19.249 1.00 37.59 64 ALA B O 1
ATOM 1578 N N . GLU B 1 65 ? 30.073 36.841 19.034 1.00 42.99 65 GLU B N 1
ATOM 1579 C CA . GLU B 1 65 ? 28.611 36.884 19.068 1.00 42.93 65 GLU B CA 1
ATOM 1580 C C . GLU B 1 65 ? 28.024 37.431 20.370 1.00 32.92 65 GLU B C 1
ATOM 1581 O O . GLU B 1 65 ? 27.051 38.185 20.348 1.00 26.90 65 GLU B O 1
ATOM 1587 N N . LYS B 1 66 ? 28.591 37.045 21.505 1.00 26.11 66 LYS B N 1
ATOM 1588 C CA . LYS B 1 66 ? 28.100 37.578 22.766 1.00 25.19 66 LYS B CA 1
ATOM 1589 C C . LYS B 1 66 ? 28.310 39.089 22.838 1.00 23.79 66 LYS B C 1
ATOM 1590 O O . LYS B 1 66 ? 27.442 39.816 23.318 1.00 21.56 66 LYS B O 1
ATOM 1596 N N . GLN B 1 67 ? 29.451 39.565 22.348 1.00 25.34 67 GLN B N 1
ATOM 1597 C CA . GLN B 1 67 ? 29.726 40.995 22.372 1.00 27.99 67 GLN B CA 1
ATOM 1598 C C . GLN B 1 67 ? 28.752 41.759 21.478 1.00 22.75 67 GLN B C 1
ATOM 1599 O O . GLN B 1 67 ? 28.321 42.865 21.812 1.00 22.99 67 GLN B O 1
ATOM 1605 N N . LEU B 1 68 ? 28.398 41.163 20.344 1.00 24.62 68 LEU B N 1
ATOM 1606 C CA . LEU B 1 68 ? 27.429 41.785 19.448 1.00 21.59 68 LEU B CA 1
ATOM 1607 C C . LEU B 1 68 ? 26.059 41.918 20.104 1.00 19.95 68 LEU B C 1
ATOM 1608 O O . LEU B 1 68 ? 25.377 42.925 19.917 1.00 18.88 68 LEU B O 1
ATOM 1613 N N . VAL B 1 69 ? 25.659 40.913 20.885 1.00 15.40 69 VAL B N 1
ATOM 1614 C CA . VAL B 1 69 ? 24.369 40.938 21.576 1.00 15.72 69 VAL B CA 1
ATOM 1615 C C . VAL B 1 69 ? 24.380 42.037 22.633 1.00 16.72 69 VAL B C 1
ATOM 1616 O O . VAL B 1 69 ? 23.450 42.832 22.710 1.00 17.24 69 VAL B O 1
ATOM 1620 N N . ILE B 1 70 ? 25.459 42.108 23.415 1.00 18.25 70 ILE B N 1
ATOM 1621 C CA . ILE B 1 70 ? 25.596 43.149 24.430 1.00 22.90 70 ILE B CA 1
ATOM 1622 C C . ILE B 1 70 ? 25.593 44.534 23.776 1.00 22.74 70 ILE B C 1
ATOM 1623 O O . ILE B 1 70 ? 24.975 45.470 24.291 1.00 22.73 70 ILE B O 1
ATOM 1628 N N . ASP B 1 71 ? 26.270 44.660 22.635 1.00 20.31 71 ASP B N 1
ATOM 1629 C CA . ASP B 1 71 ? 26.293 45.922 21.889 1.00 21.30 71 ASP B CA 1
ATOM 1630 C C . ASP B 1 71 ? 24.882 46.360 21.488 1.00 20.76 71 ASP B C 1
ATOM 1631 O O . ASP B 1 71 ? 24.562 47.546 21.536 1.00 22.63 71 ASP B O 1
ATOM 1636 N N . LYS B 1 72 ? 24.047 45.405 21.074 1.00 18.38 72 LYS B N 1
ATOM 1637 C CA . LYS B 1 72 ? 22.671 45.699 20.671 1.00 20.05 72 LYS B CA 1
ATOM 1638 C C . LYS B 1 72 ? 21.830 46.155 21.861 1.00 20.23 72 LYS B C 1
ATOM 1639 O O . LYS B 1 72 ? 21.000 47.059 21.734 1.00 21.24 72 LYS B O 1
ATOM 1645 N N . ILE B 1 73 ? 22.041 45.529 23.017 1.00 17.65 73 ILE B N 1
ATOM 1646 C CA . ILE B 1 73 ? 21.358 45.957 24.240 1.00 18.12 73 ILE B CA 1
ATOM 1647 C C . ILE B 1 73 ? 21.727 47.398 24.580 1.00 19.44 73 ILE B C 1
ATOM 1648 O O . ILE B 1 73 ? 20.864 48.201 24.935 1.00 20.14 73 ILE B O 1
ATOM 1653 N N . LYS B 1 74 ? 23.006 47.737 24.441 1.00 19.90 74 LYS B N 1
ATOM 1654 C CA . LYS B 1 74 ? 23.441 49.109 24.693 1.00 21.15 74 LYS B CA 1
ATOM 1655 C C . LYS B 1 74 ? 22.797 50.102 23.737 1.00 24.36 74 LYS B C 1
ATOM 1656 O O . LYS B 1 74 ? 22.463 51.211 24.144 1.00 25.12 74 LYS B O 1
ATOM 1662 N N . GLU B 1 75 ? 22.619 49.712 22.477 1.00 22.19 75 GLU B N 1
ATOM 1663 C CA . GLU B 1 75 ? 21.977 50.587 21.489 1.00 23.99 75 GLU B CA 1
ATOM 1664 C C . GLU B 1 75 ? 20.534 50.885 21.887 1.00 21.54 75 GLU B C 1
ATOM 1665 O O . GLU B 1 75 ? 20.050 52.016 21.744 1.00 22.57 75 GLU B O 1
ATOM 1671 N N . LYS B 1 76 ? 19.849 49.865 22.388 1.00 21.90 76 LYS B N 1
ATOM 1672 C CA . LYS B 1 76 ? 18.476 50.024 22.845 1.00 18.11 76 LYS B CA 1
ATOM 1673 C C . LYS B 1 76 ? 18.432 50.928 24.073 1.00 18.52 76 LYS B C 1
ATOM 1674 O O . LYS B 1 76 ? 17.535 51.767 24.203 1.00 20.22 76 LYS B O 1
ATOM 1680 N N . ALA B 1 77 ? 19.419 50.775 24.953 1.00 19.58 77 ALA B N 1
ATOM 1681 C CA . ALA B 1 77 ? 19.523 51.633 26.139 1.00 17.85 77 ALA B CA 1
ATOM 1682 C C . ALA B 1 77 ? 19.714 53.109 25.766 1.00 19.02 77 ALA B C 1
ATOM 1683 O O . ALA B 1 77 ? 19.069 53.989 26.344 1.00 18.79 77 ALA B O 1
ATOM 1685 N N . ILE B 1 78 ? 20.599 53.371 24.805 1.00 22.62 78 ILE B N 1
ATOM 1686 C CA . ILE B 1 78 ? 20.846 54.729 24.323 1.00 20.42 78 ILE B CA 1
ATOM 1687 C C . ILE B 1 78 ? 19.583 55.333 23.711 1.00 18.49 78 ILE B C 1
ATOM 1688 O O . ILE B 1 78 ? 19.216 56.466 24.022 1.00 22.11 78 ILE B O 1
ATOM 1693 N N . ALA B 1 79 ? 18.903 54.564 22.871 1.00 19.18 79 ALA B N 1
ATOM 1694 C CA . ALA B 1 79 ? 17.654 55.022 22.279 1.00 24.82 79 ALA B CA 1
ATOM 1695 C C . ALA B 1 79 ? 16.610 55.318 23.358 1.00 18.56 79 ALA B C 1
ATOM 1696 O O . ALA B 1 79 ? 15.925 56.347 23.305 1.00 20.94 79 ALA B O 1
ATOM 1698 N N . TRP B 1 80 ? 16.492 54.421 24.333 1.00 18.53 80 TRP B N 1
ATOM 1699 C CA . TRP B 1 80 ? 15.537 54.618 25.429 1.00 17.79 80 TRP B CA 1
ATOM 1700 C C . TRP B 1 80 ? 15.774 55.943 26.145 1.00 16.66 80 TRP B C 1
ATOM 1701 O O . TRP B 1 80 ? 14.847 56.731 26.367 1.00 19.66 80 TRP B O 1
ATOM 1712 N N . ASP B 1 81 ? 17.025 56.195 26.502 1.00 17.72 81 ASP B N 1
ATOM 1713 C CA . ASP B 1 81 ? 17.321 57.371 27.300 1.00 16.84 81 ASP B CA 1
ATOM 1714 C C . ASP B 1 81 ? 17.089 58.662 26.515 1.00 16.97 81 ASP B C 1
ATOM 1715 O O . ASP B 1 81 ? 16.720 59.671 27.091 1.00 19.48 81 ASP B O 1
ATOM 1720 N N . GLU B 1 82 ? 17.285 58.633 25.199 1.00 19.69 82 GLU B N 1
ATOM 1721 C CA . GLU B 1 82 ? 17.003 59.836 24.411 1.00 18.68 82 GLU B CA 1
ATOM 1722 C C . GLU B 1 82 ? 15.514 60.158 24.400 1.00 23.91 82 GLU B C 1
ATOM 1723 O O . GLU B 1 82 ? 15.121 61.324 24.455 1.00 25.20 82 GLU B O 1
ATOM 1729 N N . MET B 1 83 ? 14.693 59.119 24.313 1.00 22.43 83 MET B N 1
ATOM 1730 C CA A MET B 1 83 ? 13.243 59.274 24.251 0.24 26.68 83 MET B CA 1
ATOM 1731 C CA B MET B 1 83 ? 13.246 59.293 24.250 0.26 26.71 83 MET B CA 1
ATOM 1732 C CA C MET B 1 83 ? 13.246 59.290 24.250 0.50 26.48 83 MET B CA 1
ATOM 1733 C C . MET B 1 83 ? 12.626 59.522 25.625 1.00 25.17 83 MET B C 1
ATOM 1734 O O . MET B 1 83 ? 11.505 60.025 25.732 1.00 30.19 83 MET B O 1
ATOM 1747 N N . HIS B 1 84 ? 13.353 59.162 26.676 1.00 23.91 84 HIS B N 1
ATOM 1748 C CA . HIS B 1 84 ? 12.812 59.263 28.028 1.00 22.74 84 HIS B CA 1
ATOM 1749 C C . HIS B 1 84 ? 13.721 59.961 29.032 1.00 25.99 84 HIS B C 1
ATOM 1750 O O . HIS B 1 84 ? 14.372 59.304 29.846 1.00 31.07 84 HIS B O 1
ATOM 1757 N N . PRO B 1 85 ? 13.752 61.298 28.995 1.00 28.50 85 PRO B N 1
ATOM 1758 C CA . PRO B 1 85 ? 14.545 62.031 29.986 1.00 29.96 85 PRO B CA 1
ATOM 1759 C C . P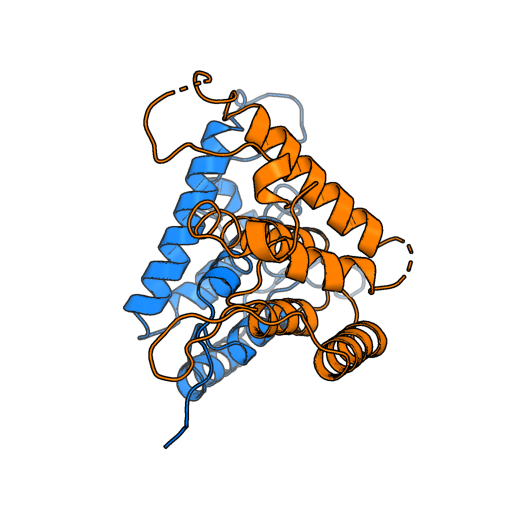RO B 1 85 ? 14.092 61.652 31.390 1.00 36.83 85 PRO B C 1
ATOM 1760 O O . PRO B 1 85 ? 12.901 61.411 31.591 1.00 42.68 85 PRO B O 1
ATOM 1764 N N . PRO B 1 86 ? 15.025 61.604 32.352 1.00 42.57 86 PRO B N 1
ATOM 1765 C CA . PRO B 1 86 ? 14.671 61.203 33.716 1.00 43.93 86 PRO B CA 1
ATOM 1766 C C . PRO B 1 86 ? 13.517 62.048 34.233 1.00 54.79 86 PRO B C 1
ATOM 1767 O O . PRO B 1 86 ? 13.596 63.278 34.192 1.00 51.01 86 PRO B O 1
ATOM 1771 N N . PRO B 1 87 ? 12.454 61.393 34.725 1.00 61.56 87 PRO B N 1
ATOM 1772 C CA . PRO B 1 87 ? 11.256 62.120 35.154 1.00 60.66 87 PRO B CA 1
ATOM 1773 C C . PRO B 1 87 ? 11.628 63.184 36.170 1.00 61.92 87 PRO B C 1
ATOM 1774 O O . PRO B 1 87 ? 12.695 63.089 36.780 1.00 60.18 87 PRO B O 1
ATOM 1778 N N . PRO B 1 88 ? 10.773 64.203 36.335 1.00 71.74 88 PRO B N 1
ATOM 1779 C CA . PRO B 1 88 ? 11.016 65.205 37.376 1.00 76.16 88 PRO B CA 1
ATOM 1780 C C . PRO B 1 88 ? 11.304 64.505 38.699 1.00 77.04 88 PRO B C 1
ATOM 1781 O O . PRO B 1 88 ? 10.456 63.757 39.185 1.00 80.22 88 PRO B O 1
ATOM 1785 N N . ALA B 1 89 ? 12.489 64.731 39.260 1.00 69.40 89 ALA B N 1
ATOM 1786 C CA . ALA B 1 89 ? 12.912 64.038 40.475 1.00 67.31 89 ALA B CA 1
ATOM 1787 C C . ALA B 1 89 ? 11.814 63.963 41.535 1.00 73.30 89 ALA B C 1
ATOM 1788 O O . ALA B 1 89 ? 11.038 64.904 41.718 1.00 76.24 89 ALA B O 1
ATOM 1790 N N . ALA B 1 91 ? 8.854 63.169 41.416 1.00 66.35 91 ALA B N 1
ATOM 1791 C CA . ALA B 1 91 ? 7.434 63.416 41.199 1.00 64.11 91 ALA B CA 1
ATOM 1792 C C . ALA B 1 91 ? 6.604 62.179 41.520 1.00 59.40 91 ALA B C 1
ATOM 1793 O O . ALA B 1 91 ? 7.142 61.144 41.921 1.00 57.32 91 ALA B O 1
ATOM 1795 N N . ALA B 1 92 ? 5.291 62.293 41.334 1.00 55.70 92 ALA B N 1
ATOM 1796 C CA . ALA B 1 92 ? 4.364 61.211 41.655 1.00 53.82 92 ALA B CA 1
ATOM 1797 C C . ALA B 1 92 ? 4.607 59.967 40.800 1.00 49.59 92 ALA B C 1
ATOM 1798 O O . ALA B 1 92 ? 5.057 60.063 39.658 1.00 46.85 92 ALA B O 1
ATOM 1800 N N . GLY B 1 93 ? 4.305 58.800 41.362 1.00 46.77 93 GLY B N 1
ATOM 1801 C CA . GLY B 1 93 ? 4.466 57.546 40.650 1.00 45.06 93 GLY B CA 1
ATOM 1802 C C . GLY B 1 93 ? 3.273 57.264 39.764 1.00 44.48 93 GLY B C 1
ATOM 1803 O O . GLY B 1 93 ? 2.299 58.015 39.789 1.00 43.83 93 GLY B O 1
ATOM 1804 N N . PRO B 1 94 ? 3.337 56.179 38.976 1.00 35.20 94 PRO B N 1
ATOM 1805 C CA . PRO B 1 94 ? 4.488 55.274 38.926 1.00 35.35 94 PRO B CA 1
ATOM 1806 C C . PRO B 1 94 ? 5.619 55.901 38.137 1.00 37.18 94 PRO B C 1
ATOM 1807 O O . PRO B 1 94 ? 5.421 56.287 36.984 1.00 33.79 94 PRO B O 1
ATOM 1811 N N . VAL B 1 95 ? 6.793 55.983 38.756 1.00 34.73 95 VAL B N 1
ATOM 1812 C CA . VAL B 1 95 ? 7.945 56.647 38.157 1.00 41.21 95 VAL B CA 1
ATOM 1813 C C . VAL B 1 95 ? 8.569 55.802 37.051 1.00 35.37 95 VAL B C 1
ATOM 1814 O O . VAL B 1 95 ? 8.990 54.671 37.296 1.00 34.18 95 VAL B O 1
ATOM 1816 N N . PRO B 1 96 ? 8.604 56.348 35.825 1.00 28.34 96 PRO B N 1
ATOM 1817 C CA . PRO B 1 96 ? 9.215 55.712 34.657 1.00 32.11 96 PRO B CA 1
ATOM 1818 C C . PRO B 1 96 ? 10.730 55.650 34.843 1.00 30.76 96 PRO B C 1
ATOM 1819 O O . PRO B 1 96 ? 11.313 56.494 35.534 1.00 32.17 96 PRO B O 1
ATOM 1823 N N . LEU B 1 97 ? 11.371 54.670 34.226 1.00 24.91 97 LEU B N 1
ATOM 1824 C CA . LEU B 1 97 ? 12.734 54.345 34.614 1.00 24.38 97 LEU B CA 1
ATOM 1825 C C . LEU B 1 97 ? 13.787 54.710 33.582 1.00 28.35 97 LEU B C 1
ATOM 1826 O O . LEU B 1 97 ? 13.482 54.897 32.408 1.00 27.09 97 LEU B O 1
ATOM 1831 N N . THR B 1 98 ? 15.030 54.839 34.040 1.00 17.31 98 THR B N 1
ATOM 1832 C CA . THR B 1 98 ? 16.157 55.023 33.134 1.00 16.06 98 THR B CA 1
ATOM 1833 C C . THR B 1 98 ? 16.588 53.669 32.575 1.00 15.87 98 THR B C 1
ATOM 1834 O O . THR B 1 98 ? 16.188 52.622 33.092 1.00 15.38 98 THR B O 1
ATOM 1838 N N . SER B 1 99 ? 17.394 53.681 31.519 1.00 15.26 99 SER B N 1
ATOM 1839 C CA . SER B 1 99 ? 17.859 52.415 30.967 1.00 14.69 99 SER B CA 1
ATOM 1840 C C . SER B 1 99 ? 18.739 51.659 31.970 1.00 16.34 99 SER B C 1
ATOM 1841 O O . SER B 1 99 ? 18.715 50.432 32.004 1.00 15.90 99 SER B O 1
ATOM 1844 N N . ASP B 1 100 ? 19.505 52.375 32.793 1.00 16.73 100 ASP B N 1
ATOM 1845 C CA . ASP B 1 100 ? 20.296 51.684 33.814 1.00 18.21 100 ASP B CA 1
ATOM 1846 C C . ASP B 1 100 ? 19.378 50.884 34.738 1.00 18.04 100 ASP B C 1
ATOM 1847 O O . ASP B 1 100 ? 19.652 49.721 35.058 1.00 19.35 100 ASP B O 1
ATOM 1852 N N . GLN B 1 101 ? 18.275 51.497 35.161 1.00 18.10 101 GLN B N 1
ATOM 1853 C CA . GLN B 1 101 ? 17.314 50.816 36.023 1.00 18.77 101 GLN B CA 1
ATOM 1854 C C . GLN B 1 101 ? 16.669 49.611 35.336 1.00 19.39 101 GLN B C 1
ATOM 1855 O O . GLN B 1 101 ? 16.560 48.541 35.928 1.00 18.38 101 GLN B O 1
ATOM 1861 N N . ILE B 1 102 ? 16.251 49.786 34.085 1.00 17.57 102 ILE B N 1
ATOM 1862 C CA . ILE B 1 102 ? 15.675 48.687 33.307 1.00 16.27 102 ILE B CA 1
ATOM 1863 C C . ILE B 1 102 ? 16.657 47.517 33.194 1.00 17.95 102 ILE B C 1
ATOM 1864 O O . ILE B 1 102 ? 16.263 46.340 33.297 1.00 16.88 102 ILE B O 1
ATOM 1869 N N . ARG B 1 103 ? 17.932 47.843 33.002 1.00 15.41 103 ARG B N 1
ATOM 1870 C CA . ARG B 1 103 ? 19.002 46.836 32.885 1.00 19.28 103 ARG B CA 1
ATOM 1871 C C . ARG B 1 103 ? 19.446 46.240 34.234 1.00 21.17 103 ARG B C 1
ATOM 1872 O O . ARG B 1 103 ? 20.265 45.320 34.267 1.00 24.16 103 ARG B O 1
ATOM 1880 N N . GLY B 1 104 ? 18.911 46.762 35.330 1.00 17.37 104 GLY B N 1
ATOM 1881 C CA . GLY B 1 104 ? 19.210 46.262 36.665 1.00 20.06 104 GLY B CA 1
ATOM 1882 C C . GLY B 1 104 ? 20.567 46.675 37.217 1.00 24.69 104 GLY B C 1
ATOM 1883 O O . GLY B 1 104 ? 21.058 46.065 38.167 1.00 22.33 104 GLY B O 1
ATOM 1884 N N . ILE B 1 105 ? 21.166 47.712 36.640 1.00 20.89 105 ILE B N 1
ATOM 1885 C CA . ILE B 1 105 ? 22.489 48.170 37.071 1.00 22.80 105 ILE B CA 1
ATOM 1886 C C . ILE B 1 105 ? 22.460 48.804 38.463 1.00 25.84 105 ILE B C 1
ATOM 1887 O O . ILE B 1 105 ? 21.668 49.707 38.734 1.00 29.51 105 ILE B O 1
ATOM 1892 N N . GLY B 1 106 ? 23.312 48.302 39.351 1.00 25.21 106 GLY B N 1
ATOM 1893 C CA . GLY B 1 106 ? 23.351 48.771 40.724 1.00 34.20 106 GLY B CA 1
ATOM 1894 C C . GLY B 1 106 ? 22.227 48.271 41.619 1.00 39.18 106 GLY B C 1
ATOM 1895 O O . GLY B 1 106 ? 22.107 48.713 42.762 1.00 43.00 106 GLY B O 1
ATOM 1896 N N . LEU B 1 107 ? 21.400 47.356 41.118 1.00 27.63 107 LEU B N 1
ATOM 1897 C CA . LEU B 1 107 ? 20.320 46.816 41.932 1.00 27.97 107 LEU B CA 1
ATOM 1898 C C . LEU B 1 107 ? 20.757 45.559 42.678 1.00 23.83 107 LEU B C 1
ATOM 1899 O O . LEU B 1 107 ? 21.442 44.701 42.126 1.00 26.84 107 LEU B O 1
ATOM 1904 N N . SER B 1 108 ? 20.354 45.449 43.938 1.00 24.99 108 SER B N 1
ATOM 1905 C CA . SER B 1 108 ? 20.501 44.200 44.662 1.00 25.24 108 SER B CA 1
ATOM 1906 C C . SER B 1 108 ? 19.452 43.237 44.110 1.00 21.33 108 SER B C 1
ATOM 1907 O O . SER B 1 108 ? 18.482 43.668 43.478 1.00 23.14 108 SER B O 1
ATOM 1910 N N . PRO B 1 109 ? 19.638 41.933 44.334 1.00 22.89 109 PRO B N 1
ATOM 1911 C CA . PRO B 1 109 ? 18.638 40.997 43.812 1.00 22.70 109 PRO B CA 1
ATOM 1912 C C . PRO B 1 109 ? 17.243 41.270 44.375 1.00 24.05 109 PRO B C 1
ATOM 1913 O O . PRO B 1 109 ? 16.262 41.157 43.637 1.00 20.54 109 PRO B O 1
ATOM 1917 N N . GLU B 1 110 ? 17.153 41.618 45.657 1.00 25.56 110 GLU B N 1
ATOM 1918 C CA . GLU B 1 110 ? 15.864 41.917 46.281 1.00 25.58 110 GLU B CA 1
ATOM 1919 C C . GLU B 1 110 ? 15.209 43.150 45.659 1.00 21.21 110 GLU B C 1
ATOM 1920 O O . GLU B 1 110 ? 14.011 43.144 45.343 1.00 24.24 110 GLU B O 1
ATOM 1922 N N . GLU B 1 111 ? 15.993 44.209 45.497 1.00 24.08 111 GLU B N 1
ATOM 1923 C CA . GLU B 1 111 ? 15.488 45.439 44.899 1.00 25.46 111 GLU B CA 1
ATOM 1924 C C . GLU B 1 111 ? 14.921 45.177 43.512 1.00 19.29 111 GLU B C 1
ATOM 1925 O O . GLU B 1 111 ? 13.836 45.660 43.179 1.00 22.09 111 GLU B O 1
ATOM 1931 N N . ALA B 1 112 ? 15.652 44.400 42.717 1.00 18.85 112 ALA B N 1
ATOM 1932 C CA . ALA B 1 112 ? 15.258 44.106 41.341 1.00 16.39 112 ALA B CA 1
ATOM 1933 C C . ALA B 1 112 ? 13.978 43.279 41.252 1.00 16.76 112 ALA B C 1
ATOM 1934 O O . ALA B 1 112 ? 13.327 43.250 40.204 1.00 15.14 112 ALA B O 1
ATOM 1936 N N . ALA B 1 113 ? 13.626 42.619 42.352 1.00 17.84 113 ALA B N 1
ATOM 1937 C CA . ALA B 1 113 ? 12.425 41.795 42.419 1.00 19.64 113 ALA B CA 1
ATOM 1938 C C . ALA B 1 113 ? 11.200 42.586 42.889 1.00 19.97 113 ALA B C 1
ATOM 1939 O O . ALA B 1 113 ? 10.083 42.049 42.942 1.00 19.87 113 ALA B O 1
ATOM 1941 N N . GLY B 1 114 ? 11.397 43.862 43.210 1.00 18.96 114 GLY B N 1
ATOM 1942 C CA . GLY B 1 114 ? 10.321 44.685 43.750 1.00 20.33 114 GLY B CA 1
ATOM 1943 C C . GLY B 1 114 ? 9.317 45.149 42.705 1.00 21.78 114 GLY B C 1
ATOM 1944 O O . GLY B 1 114 ? 9.613 45.171 41.515 1.00 21.70 114 GLY B O 1
ATOM 1945 N N . PRO B 1 115 ? 8.110 45.535 43.145 1.00 23.12 115 PRO B N 1
ATOM 1946 C CA . PRO B 1 115 ? 7.060 45.986 42.226 1.00 23.24 115 PRO B CA 1
ATOM 1947 C C . PRO B 1 115 ? 7.463 47.184 41.369 1.00 21.45 115 PRO B C 1
ATOM 1948 O O . PRO B 1 115 ? 6.933 47.363 40.270 1.00 23.95 115 PRO B O 1
ATOM 1952 N N A ARG B 1 116 ? 8.392 47.991 41.867 0.45 20.83 116 ARG B N 1
ATOM 1953 N N B ARG B 1 116 ? 8.402 47.985 41.865 0.55 20.41 116 ARG B N 1
ATOM 1954 C CA A ARG B 1 116 ? 8.851 49.169 41.144 0.45 23.08 116 ARG B CA 1
ATOM 1955 C CA B ARG B 1 116 ? 8.871 49.176 41.158 0.55 24.06 116 ARG B CA 1
ATOM 1956 C C A ARG B 1 116 ? 9.421 48.766 39.788 0.45 21.25 116 ARG B C 1
ATOM 1957 C C B ARG B 1 116 ? 9.542 48.811 39.833 0.55 22.14 116 ARG B C 1
ATOM 1958 O O A ARG B 1 116 ? 9.363 49.530 38.819 0.45 19.02 116 ARG B O 1
ATOM 1959 O O B ARG B 1 116 ? 9.665 49.646 38.924 0.55 17.81 116 ARG B O 1
ATOM 1974 N N . PHE B 1 117 ? 9.971 47.556 39.731 1.00 18.49 117 PHE B N 1
ATOM 1975 C CA . PHE B 1 117 ? 10.657 47.078 38.542 1.00 15.84 117 PHE B CA 1
ATOM 1976 C C . PHE B 1 117 ? 9.923 45.939 37.842 1.00 17.38 117 PHE B C 1
ATOM 1977 O O . PHE B 1 117 ? 10.494 45.285 36.977 1.00 16.32 117 PHE B O 1
ATOM 1985 N N . ALA B 1 118 ? 8.663 45.705 38.195 1.00 18.11 118 ALA B N 1
ATOM 1986 C CA . ALA B 1 118 ? 7.913 44.598 37.593 1.00 16.59 118 ALA B CA 1
ATOM 1987 C C . ALA B 1 118 ? 7.779 44.745 36.078 1.00 16.72 118 ALA B C 1
ATOM 1988 O O . ALA B 1 118 ? 8.036 43.812 35.322 1.00 19.01 118 ALA B O 1
ATOM 1990 N N . ASP B 1 119 ? 7.370 45.921 35.624 1.00 17.66 119 ASP B N 1
ATOM 1991 C CA . ASP B 1 119 ? 7.289 46.132 34.189 1.00 17.16 119 ASP B CA 1
ATOM 1992 C C . ASP B 1 119 ? 8.696 46.187 33.590 1.00 18.14 119 ASP B C 1
ATOM 1993 O O . ASP B 1 119 ? 8.926 45.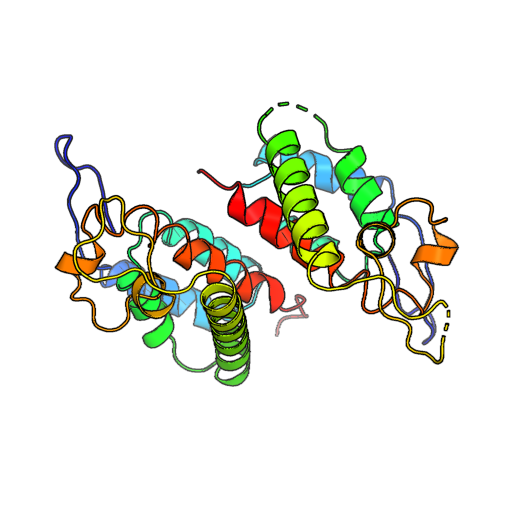693 32.484 1.00 17.58 119 ASP B O 1
ATOM 1998 N N . ALA B 1 120 ? 9.632 46.790 34.319 1.00 14.81 120 ALA B N 1
ATOM 1999 C CA . ALA B 1 120 ? 10.985 46.983 33.816 1.00 14.87 120 ALA B CA 1
ATOM 2000 C C . ALA B 1 120 ? 11.682 45.669 33.480 1.00 15.30 120 ALA B C 1
ATOM 2001 O O . ALA B 1 120 ? 12.364 45.581 32.456 1.00 14.40 120 ALA B O 1
ATOM 2003 N N A ARG B 1 121 ? 11.552 44.664 34.343 0.68 14.46 121 ARG B N 1
ATOM 2004 N N B ARG B 1 121 ? 11.505 44.660 34.332 0.32 14.82 121 ARG B N 1
ATOM 2005 C CA A ARG B 1 121 ? 12.185 43.378 34.056 0.68 15.19 121 ARG B CA 1
ATOM 2006 C CA B ARG B 1 121 ? 12.131 43.353 34.124 0.32 15.20 121 ARG B CA 1
ATOM 2007 C C A ARG B 1 121 ? 11.588 42.755 32.799 0.68 13.31 121 ARG B C 1
ATOM 2008 C C B ARG B 1 121 ? 11.527 42.627 32.923 0.32 14.32 121 ARG B C 1
ATOM 2009 O O A ARG B 1 121 ? 12.298 42.106 32.023 0.68 13.61 121 ARG B O 1
ATOM 2010 O O B ARG B 1 121 ? 12.166 41.769 32.313 0.32 14.56 121 ARG B O 1
ATOM 2025 N N . THR B 1 122 ? 10.290 42.967 32.589 1.00 14.28 122 THR B N 1
ATOM 2026 C CA A THR B 1 122 ? 9.620 42.455 31.401 0.61 17.24 122 THR B CA 1
ATOM 2027 C CA B THR B 1 122 ? 9.654 42.422 31.397 0.39 16.68 122 THR B CA 1
ATOM 2028 C C . THR B 1 122 ? 10.166 43.139 30.150 1.00 12.76 122 THR B C 1
ATOM 2029 O O . THR B 1 1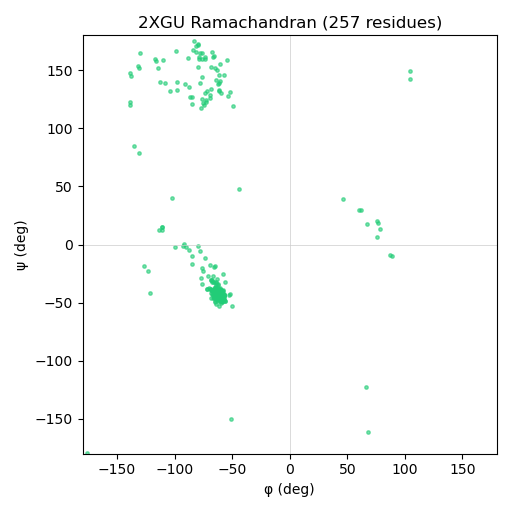22 ? 10.413 42.509 29.128 1.00 13.72 122 THR B O 1
ATOM 2036 N N . LEU B 1 123 ? 10.352 44.451 30.237 1.00 13.07 123 LEU B N 1
ATOM 2037 C CA . LEU B 1 123 ? 10.914 45.199 29.125 1.00 12.81 123 LEU B CA 1
ATOM 2038 C C . LEU B 1 123 ? 12.365 44.775 28.838 1.00 14.52 123 LEU B C 1
ATOM 2039 O O . LEU B 1 123 ? 12.758 44.614 27.676 1.00 14.74 123 LEU B O 1
ATOM 2044 N N . TYR B 1 124 ? 13.176 44.602 29.885 1.00 14.23 124 TYR B N 1
ATOM 2045 C CA . TYR B 1 124 ? 14.563 44.173 29.700 1.00 14.69 124 TYR B CA 1
ATOM 2046 C C . TYR B 1 124 ? 14.628 42.797 29.028 1.00 12.95 124 TYR B C 1
ATOM 2047 O O . TYR B 1 124 ? 15.460 42.566 28.155 1.00 13.58 124 TYR B O 1
ATOM 2056 N N . ARG B 1 125 ? 13.745 41.893 29.442 1.00 13.64 125 ARG B N 1
ATOM 2057 C CA . ARG B 1 125 ? 13.694 40.574 28.827 1.00 12.17 125 ARG B CA 1
ATOM 2058 C C . ARG B 1 125 ? 13.418 40.730 27.329 1.00 13.87 125 ARG B C 1
ATOM 2059 O O . ARG B 1 125 ? 14.000 40.030 26.503 1.00 12.69 125 ARG B O 1
ATOM 2067 N N . THR B 1 126 ? 12.518 41.651 26.983 1.00 13.87 126 THR B N 1
ATOM 2068 C CA . THR B 1 126 ? 12.249 41.955 25.578 1.00 13.87 126 THR B CA 1
ATOM 2069 C C . THR B 1 126 ? 13.491 42.481 24.846 1.00 14.95 126 THR B C 1
ATOM 2070 O O . THR B 1 126 ? 13.788 42.051 23.727 1.00 14.18 126 THR B O 1
ATOM 2074 N N . TRP B 1 127 ? 14.226 43.409 25.467 1.00 15.00 127 TRP B N 1
ATOM 2075 C CA . TRP B 1 127 ? 15.463 43.914 24.871 1.00 12.64 127 TRP B CA 1
ATOM 2076 C C . TRP B 1 127 ? 16.473 42.806 24.574 1.00 12.90 127 TRP B C 1
ATOM 2077 O O . TRP B 1 127 ? 17.116 42.812 23.528 1.00 13.52 127 TRP B O 1
ATOM 2088 N N . VAL B 1 128 ? 16.617 41.865 25.506 1.00 13.95 128 VAL B N 1
ATOM 2089 C CA . VAL B 1 128 ? 17.561 40.772 25.327 1.00 13.70 128 VAL B CA 1
ATOM 2090 C C . VAL B 1 128 ? 17.103 39.830 24.217 1.00 11.56 128 VAL B C 1
ATOM 2091 O O . VAL B 1 128 ? 17.879 39.459 23.350 1.00 12.61 128 VAL B O 1
ATOM 2095 N N . LEU B 1 129 ? 15.823 39.462 24.224 1.00 12.26 129 LEU B N 1
ATOM 2096 C CA . LEU B 1 129 ? 15.291 38.645 23.139 1.00 11.90 129 LEU B CA 1
ATOM 2097 C C . LEU B 1 129 ? 15.493 39.312 21.778 1.00 12.52 129 LEU B C 1
ATOM 2098 O O . LEU B 1 129 ? 15.843 38.646 20.790 1.00 12.38 129 LEU B O 1
ATOM 2103 N N . GLU B 1 130 ? 15.225 40.612 21.713 1.00 10.70 130 GLU B N 1
ATOM 2104 C CA . GLU B 1 130 ? 15.426 41.370 20.479 1.00 12.64 130 GLU B CA 1
ATOM 2105 C C . GLU B 1 130 ? 16.904 41.374 20.077 1.00 10.70 130 GLU B C 1
ATOM 2106 O O . GLU B 1 130 ? 17.243 41.154 18.903 1.00 13.84 130 GLU B O 1
ATOM 2112 N N . ALA B 1 131 ? 17.788 41.592 21.044 1.00 14.27 131 ALA B N 1
ATOM 2113 C CA . ALA B 1 131 ? 19.214 41.622 20.742 1.00 13.82 131 ALA B CA 1
ATOM 2114 C C . ALA B 1 131 ? 19.704 40.294 20.170 1.00 14.17 131 ALA B C 1
ATOM 2115 O O . ALA B 1 131 ? 20.468 40.278 19.210 1.00 14.21 131 ALA B O 1
ATOM 2117 N N . LEU B 1 132 ? 19.285 39.184 20.773 1.00 13.17 132 LEU B N 1
ATOM 2118 C CA . LEU B 1 132 ? 19.646 37.863 20.260 1.00 11.64 132 LEU B CA 1
ATOM 2119 C C . LEU B 1 132 ? 19.168 37.680 18.820 1.00 13.79 132 LEU B C 1
ATOM 2120 O O . LEU B 1 132 ? 19.902 37.207 17.957 1.00 13.36 132 LEU B O 1
ATOM 2125 N N . GLN B 1 133 ? 17.920 38.056 18.559 1.00 11.62 133 GLN B N 1
ATOM 2126 C CA . GLN B 1 133 ? 17.369 37.884 17.209 1.00 14.32 133 GLN B CA 1
ATOM 2127 C C . GLN B 1 133 ? 18.108 38.731 16.179 1.00 14.48 133 GLN B C 1
ATOM 2128 O O . GLN B 1 133 ? 18.363 38.301 15.051 1.00 15.88 133 GLN B O 1
ATOM 2134 N N . GLU B 1 134 ? 18.425 39.957 16.567 1.00 15.57 134 GLU B N 1
ATOM 2135 C CA . GLU B 1 134 ? 19.063 40.899 15.664 1.00 17.12 134 GLU B CA 1
ATOM 2136 C C . GLU B 1 134 ? 20.508 40.492 15.344 1.00 17.40 134 GLU B C 1
ATOM 2137 O O . GLU B 1 134 ? 21.086 40.930 14.346 1.00 24.24 134 GLU B O 1
ATOM 2143 N N . CYS B 1 135 ? 21.075 39.615 16.163 1.00 17.64 135 CYS B N 1
ATOM 2144 C CA . CYS B 1 135 ? 22.444 39.140 15.960 1.00 18.40 135 CYS B CA 1
ATOM 2145 C C . CYS B 1 135 ? 22.493 37.777 15.298 1.00 22.75 135 CYS B C 1
ATOM 2146 O O . CYS B 1 135 ? 23.575 37.243 15.045 1.00 27.09 135 CYS B O 1
ATOM 2149 N N . GLN B 1 136 ? 21.325 37.204 15.035 1.00 20.21 136 GLN B N 1
ATOM 2150 C CA . GLN B 1 136 ? 21.258 35.890 14.419 1.00 20.12 136 GLN B CA 1
ATOM 2151 C C . GLN B 1 136 ? 21.753 35.938 12.976 1.00 27.02 136 GLN B C 1
ATOM 2152 O O . GLN B 1 136 ? 21.376 36.821 12.213 1.00 30.70 136 GLN B O 1
ATOM 2158 N N . ARG B 1 137 ? 22.600 34.984 12.608 1.00 32.10 137 ARG B N 1
ATOM 2159 C CA . ARG B 1 137 ? 23.128 34.930 11.247 1.00 42.90 137 ARG B CA 1
ATOM 2160 C C . ARG B 1 137 ? 22.812 33.615 10.537 1.00 47.96 137 ARG B C 1
ATOM 2161 O O . ARG B 1 137 ? 22.449 33.610 9.361 1.00 59.93 137 ARG B O 1
ATOM 2169 N N . THR B 1 138 ? 22.945 32.504 11.254 1.00 51.40 138 THR B N 1
ATOM 2170 C CA . THR B 1 138 ? 22.691 31.190 10.671 1.00 57.56 138 THR B CA 1
ATOM 2171 C C . THR B 1 138 ? 21.500 30.501 11.330 1.00 57.87 138 THR B C 1
ATOM 2172 O O . THR B 1 138 ? 21.307 30.603 12.542 1.00 56.57 138 THR B O 1
#

Solvent-accessible surface area: 14905 Å² total; per-residue (Å²): 21,13,66,133,88,88,70,100,120,80,50,90,90,16,32,115,52,50,42,55,43,1,48,79,24,2,147,132,89,10,4,6,42,9,48,0,2,26,61,0,2,85,32,0,76,71,6,0,5,29,3,0,35,62,0,8,116,56,5,94,52,70,78,80,69,41,70,41,1,46,66,59,2,102,104,29,5,124,55,62,63,131,100,74,104,96,58,108,111,108,42,99,58,136,46,86,20,38,4,73,43,3,44,7,88,79,35,41,56,125,94,1,19,19,130,140,12,38,116,5,28,70,42,8,10,11,15,0,4,6,0,2,7,42,26,32,46,102,105,70,134,164,155,21,14,54,129,53,76,72,142,122,72,64,90,92,17,27,117,54,50,37,41,33,4,53,131,23,17,163,133,93,24,4,14,72,15,35,0,1,10,63,2,0,64,29,0,70,79,6,0,5,19,0,0,34,74,1,12,120,57,5,135,114,75,49,99,96,0,40,54,61,2,97,99,39,5,126,47,56,62,137,102,63,100,102,48,106,133,88,97,60,137,48,82,20,42,4,74,42,3,45,5,90,78,35,46,66,78,95,1,24,18,129,151,11,38,113,4,30,74,45,6,31,26,15,0,3,25,0,2,8,45,9,14,176,106

CATH classification: 1.10.375.10

Nearest PDB structures (foldseek):
  2xgu-assembly1_B  TM=1.008E+00  e=1.181E-23  Oryctolagus cuniculus
  2xgu-assembly1_A  TM=9.940E-01  e=1.374E-21  Oryctolagus cuniculus
  7rmm-assembly1_B  TM=8.489E-01  e=3.960E-07  Human immunodeficiency virus 1
  6ecn-assembly2_D  TM=8.269E-01  e=3.740E-07  Human immunodeficiency virus 1
  4wym-assembly2_J  TM=8.414E-01  e=1.659E-06  Human immunodeficiency virus type 1 (NEW YORK-5 ISOLATE)

Sequence (277 aa):
PIMMLRGGRQEYEPVGPGLIAAWLKQVQEHGLTHPATITYFGVISIINNFTSSVDINMLLNVTPGFAAEKQLVIDKIKEKAIAWDEMHPPPPADAAGPVPLTSDQIRGIGLSPEEAAGPRFADARTTLYRTWVLLEALQECQRTISPLEPIMMLRGGRQEYEPVGPGLIAAWLKQVQEHGLTHPATITYFGVISINFTSVDINMLLNVTPAEKQLVIDKIKEKAIAWDEMMMHPPPPAAAGPVPLTSDQIRGIGLSPEEAAGPRRFADARRTTLYRTWVLEALQECQRT

Foldseek 3Di:
DWDADPRDTDDDADDPVVLVVLQCLCVVQHCLAVVSLVVLVVVCVLPFLVNVVVSLVVHDDPVVLSVQLVVQLVVVLVVQCVVDPADDDPDDDPGDDHSCVLNQPPHDSVRRNDPNCRVSRVVSSVSSSVSSNVSHDDDDDDD/DWDADPRDIDDDADDPVVLVVLQCCCVVPNCLHPVNLVVLVVVCVLPFLVNVVVSLVSHDVLSVQLVVQLVVVLVVQCVVDPQPDVDDDPGDDHSCVLNQPPHDRVRRNDPNCPVSRVVSSVSSSVSSNVSDDD

B-factor: mean 26.67, std 13.81, range [9.99, 89.8]

Secondary structure (DSSP, 8-state):
-EEEETTEEEE-PPPHHHHHHHHHHHHHH-TTSHHHHHHHHHHTTT--HHHHHHHHHT--S-HHHHHHHHHHHHHHHHHHHHH-PPPPTTPPSSPP--HHHHTTTT--HHHHTSGGGHHHHHHHHHHHHHHHHHTPPPP----/-EEEETTEEEE-PPPHHHHHHHHHHHHHH-TTSHHHHHHHHHHTTT--HHHHHHHHHH---HHHHHHHHHHHHHHHHHHHSPPPP---SSPP--HHHHTTTT--HHHHTSGGGHHHHHHHHHHHHHHHHHT---